Protein AF-A0A3A2ZJF4-F1 (afdb_monomer)

Organism: NCBI:txid2070753

Secondary structure (DSSP, 8-state):
-HHHHHHHHHTT-HHHHHHHHHHHHHHHHHTTTTSPPPTTS-HHHHHHHHHHHHHHHHHHHHHHHHHT------PPP------SSPBPHHHHHHHHHHHHHHHHHHHHHSTT----HHHHHHHHHHHHHHHHHB-HHHH-GGG--SHHHHHHHHHHHHHHHHHHHHHHHHHHHTS---HHHHHHHHHHHHHHHHHHHHHHHH-GGGGG-HHHHHHHHHHHHHHHHHHHHHHHS--

InterPro domains:
  IPR004507 Flavin prenyltransferase UbiX-like [PTHR43374] (1-228)
  IPR007219 Xylanolytic transcriptional activator, regulatory domain [PF04082] (8-77)
  IPR007219 Xylanolytic transcriptional activator, regulatory domain [SM00906] (17-88)

Nearest PDB structures (foldseek):
  4nqi-assembly1_A  TM=1.498E-01  e=2.318E+00  Dictyostelium discoideum
  4nqi-assembly2_D  TM=1.440E-01  e=3.450E+00  Dictyostelium discoideum

Mean predicted aligned error: 6.19 Å

Structure (mmCIF, N/CA/C/O backbone):
data_AF-A0A3A2ZJF4-F1
#
_entry.id   AF-A0A3A2ZJF4-F1
#
loop_
_atom_site.group_PDB
_atom_site.id
_atom_site.type_symbol
_atom_site.label_atom_id
_atom_site.label_alt_id
_atom_site.label_comp_id
_atom_site.label_asym_id
_atom_site.label_entity_id
_atom_site.label_seq_id
_atom_site.pdbx_PDB_ins_code
_atom_site.Cartn_x
_atom_site.Cartn_y
_atom_site.Cartn_z
_atom_site.occupancy
_atom_site.B_iso_or_equiv
_atom_site.auth_seq_id
_atom_site.auth_comp_id
_atom_site.auth_asym_id
_atom_site.auth_atom_id
_atom_site.pdbx_PDB_model_num
ATOM 1 N N . MET A 1 1 ? -15.530 13.503 6.226 1.00 79.31 1 MET A N 1
ATOM 2 C CA . MET A 1 1 ? -14.611 13.884 5.135 1.00 79.31 1 MET A CA 1
ATOM 3 C C . MET A 1 1 ? -13.877 12.680 4.566 1.00 79.31 1 MET A C 1
ATOM 5 O O . MET A 1 1 ? -14.037 12.470 3.380 1.00 79.31 1 MET A O 1
ATOM 9 N N . LEU A 1 2 ? -13.228 11.831 5.378 1.00 81.38 2 LEU A N 1
ATOM 10 C CA . LEU A 1 2 ? -12.564 10.592 4.917 1.00 81.38 2 LEU A CA 1
ATOM 11 C C . LEU A 1 2 ? -13.401 9.749 3.926 1.00 81.38 2 LEU A C 1
ATOM 13 O O . LEU A 1 2 ? -12.984 9.520 2.802 1.00 81.38 2 LEU A O 1
ATOM 17 N N . VAL A 1 3 ? -14.635 9.377 4.294 1.00 83.06 3 VAL A N 1
ATOM 18 C CA . VAL A 1 3 ? -15.533 8.603 3.405 1.00 83.06 3 VAL A CA 1
ATOM 19 C C . VAL A 1 3 ? -15.869 9.355 2.110 1.00 83.06 3 VAL A C 1
ATOM 21 O O . VAL A 1 3 ? -15.999 8.745 1.059 1.00 83.06 3 VAL A O 1
ATOM 24 N N . ILE A 1 4 ? -15.994 10.684 2.166 1.00 80.00 4 ILE A N 1
ATOM 25 C CA . ILE A 1 4 ? -16.277 11.504 0.979 1.00 80.00 4 ILE A CA 1
ATOM 26 C C . ILE A 1 4 ? -15.051 11.522 0.063 1.00 80.00 4 ILE A C 1
ATOM 28 O O . ILE A 1 4 ? -15.202 11.345 -1.139 1.00 80.00 4 ILE A O 1
ATOM 32 N N . ALA A 1 5 ? -13.849 11.691 0.620 1.00 77.69 5 ALA A N 1
ATOM 33 C CA . ALA A 1 5 ? -12.603 11.646 -0.136 1.00 77.69 5 ALA A CA 1
ATOM 34 C C . ALA A 1 5 ? -12.415 10.281 -0.822 1.00 77.69 5 ALA A C 1
ATOM 36 O O . ALA A 1 5 ? -12.063 10.246 -1.998 1.00 77.69 5 ALA A O 1
ATOM 37 N N . ASP A 1 6 ? -12.734 9.178 -0.133 1.00 79.38 6 ASP A N 1
ATOM 38 C CA . ASP A 1 6 ? -12.707 7.827 -0.712 1.00 79.38 6 ASP A CA 1
ATOM 39 C C . ASP A 1 6 ? -13.714 7.674 -1.868 1.00 79.38 6 ASP A C 1
ATOM 41 O O . ASP A 1 6 ? -13.354 7.243 -2.962 1.00 79.38 6 ASP A O 1
ATOM 45 N N . VAL A 1 7 ? -14.961 8.130 -1.690 1.00 80.62 7 VAL A N 1
ATOM 46 C CA . VAL A 1 7 ? -15.979 8.120 -2.760 1.00 80.62 7 VAL A CA 1
ATOM 47 C C . VAL A 1 7 ? -15.549 8.961 -3.970 1.00 80.62 7 VAL A C 1
ATOM 49 O O . VAL A 1 7 ? -15.746 8.540 -5.112 1.00 80.62 7 VAL A O 1
ATOM 52 N N . MET A 1 8 ? -14.940 10.128 -3.747 1.00 77.00 8 MET A N 1
ATOM 53 C CA . MET A 1 8 ? -14.423 10.979 -4.826 1.00 77.00 8 MET A CA 1
ATOM 54 C C . MET A 1 8 ? -13.254 10.312 -5.555 1.00 77.00 8 MET A C 1
ATOM 56 O O . MET A 1 8 ? -13.218 10.326 -6.786 1.00 77.00 8 MET A O 1
ATOM 60 N N . ALA A 1 9 ? -12.348 9.655 -4.823 1.00 72.88 9 ALA A N 1
ATOM 61 C CA . ALA A 1 9 ? -11.264 8.877 -5.416 1.00 72.88 9 ALA A CA 1
ATOM 62 C C . ALA A 1 9 ? -11.817 7.746 -6.301 1.00 72.88 9 ALA A C 1
ATOM 64 O O . ALA A 1 9 ? -11.351 7.543 -7.422 1.00 72.88 9 ALA A O 1
ATOM 65 N N . ASN A 1 10 ? -12.877 7.073 -5.846 1.00 77.56 10 ASN A N 1
ATOM 66 C CA . ASN A 1 10 ? -13.578 6.015 -6.584 1.00 77.56 10 ASN A CA 1
ATOM 67 C C . ASN A 1 10 ? -14.346 6.541 -7.814 1.00 77.56 10 ASN A C 1
ATOM 69 O O . ASN A 1 10 ? -14.588 5.798 -8.765 1.00 77.56 10 ASN A O 1
ATOM 73 N N . SER A 1 11 ? -14.672 7.835 -7.838 1.00 75.19 11 SER A N 1
ATOM 74 C CA . SER A 1 11 ? -15.309 8.515 -8.976 1.00 75.19 11 SER A CA 1
ATOM 75 C C . SER A 1 11 ? -14.307 8.970 -10.050 1.00 75.19 11 SER A C 1
ATOM 77 O O . SER A 1 11 ? -14.703 9.613 -11.016 1.00 75.19 11 SER A O 1
ATOM 79 N N . HIS A 1 12 ? -13.024 8.608 -9.909 1.00 66.25 12 HIS A N 1
ATOM 80 C CA . HIS A 1 12 ? -11.919 8.937 -10.821 1.00 66.25 12 HIS A CA 1
ATOM 81 C C . HIS A 1 12 ? -11.606 10.440 -10.959 1.00 66.25 12 HIS A C 1
ATOM 83 O O . HIS A 1 12 ? -10.851 10.827 -11.851 1.00 66.25 12 HIS A O 1
ATOM 89 N N . ASP A 1 13 ? -12.088 11.287 -10.042 1.00 77.69 13 ASP A N 1
ATOM 90 C CA . ASP A 1 13 ? -11.634 12.677 -9.926 1.00 77.69 13 ASP A CA 1
ATOM 91 C C . ASP A 1 13 ? -10.502 12.778 -8.894 1.00 77.69 13 ASP A C 1
ATOM 93 O O . ASP A 1 13 ? -10.677 13.166 -7.734 1.00 77.69 13 ASP A O 1
ATOM 97 N N . ALA A 1 14 ? -9.303 12.389 -9.331 1.00 74.38 14 ALA A N 1
ATOM 98 C CA . ALA A 1 14 ? -8.108 12.394 -8.491 1.00 74.38 14 ALA A CA 1
ATOM 99 C C . ALA A 1 14 ? -7.699 13.807 -8.022 1.00 74.38 14 ALA A C 1
ATOM 101 O O . ALA A 1 14 ? -6.947 13.942 -7.055 1.00 74.38 14 ALA A O 1
ATOM 102 N N . GLY A 1 15 ? -8.155 14.865 -8.703 1.00 80.81 15 GLY A N 1
ATOM 103 C CA . GLY A 1 15 ? -7.896 16.251 -8.310 1.00 80.81 15 GLY A CA 1
ATOM 104 C C . GLY A 1 15 ? -8.765 16.667 -7.127 1.00 80.81 15 GLY A C 1
ATOM 105 O O . GLY A 1 15 ? -8.252 17.132 -6.109 1.00 80.81 15 GLY A O 1
ATOM 106 N N . VAL A 1 16 ? -10.073 16.433 -7.224 1.00 84.38 16 VAL A N 1
ATOM 107 C CA . VAL A 1 16 ? -11.017 16.730 -6.140 1.00 84.38 16 VAL A CA 1
ATOM 108 C C . VAL A 1 16 ? -10.735 15.860 -4.919 1.00 84.38 16 VAL A C 1
ATOM 110 O O . VAL A 1 16 ? -10.653 16.389 -3.808 1.00 84.38 16 VAL A O 1
ATOM 113 N N . ALA A 1 17 ? -10.509 14.556 -5.110 1.00 82.12 17 ALA A N 1
ATOM 114 C CA . ALA A 1 17 ? -10.171 13.640 -4.020 1.00 82.12 17 ALA A CA 1
ATOM 115 C C . ALA A 1 17 ? -8.948 14.124 -3.225 1.00 82.12 17 ALA A C 1
ATOM 117 O O . ALA A 1 17 ? -8.982 14.151 -1.998 1.00 82.12 17 ALA A O 1
ATOM 118 N N . TRP A 1 18 ? -7.914 14.606 -3.920 1.00 83.00 18 TRP A N 1
ATOM 119 C CA . TRP A 1 18 ? -6.723 15.187 -3.302 1.00 83.00 18 TRP A CA 1
ATOM 120 C C . TRP A 1 18 ? -7.033 16.426 -2.458 1.00 83.00 18 TRP A C 1
ATOM 122 O O . TRP A 1 18 ? -6.573 16.542 -1.324 1.00 83.00 18 TRP A O 1
ATOM 132 N N . CYS A 1 19 ? -7.803 17.378 -2.992 1.00 86.56 19 CYS A N 1
ATOM 133 C CA . CYS A 1 19 ? -8.153 18.592 -2.252 1.00 86.56 19 CYS A CA 1
ATOM 134 C C . CYS A 1 19 ? -8.929 18.263 -0.967 1.00 86.56 19 CYS A C 1
ATOM 136 O O . CYS A 1 19 ? -8.655 18.841 0.090 1.00 86.56 19 CYS A O 1
ATOM 138 N N . PHE A 1 20 ? -9.864 17.312 -1.045 1.00 88.06 20 PHE A N 1
ATOM 139 C CA . PHE A 1 20 ? -10.601 16.822 0.118 1.00 88.06 20 PHE A CA 1
ATOM 140 C C . PHE A 1 20 ? -9.712 16.060 1.103 1.00 88.06 20 PHE A C 1
ATOM 142 O O . PHE A 1 20 ? -9.892 16.215 2.314 1.00 88.06 20 PHE A O 1
ATOM 149 N N . GLU A 1 21 ? -8.743 15.285 0.621 1.00 88.50 21 GLU A N 1
ATOM 150 C CA . GLU A 1 21 ? -7.782 14.582 1.471 1.00 88.50 21 GLU A CA 1
ATOM 151 C C . GLU A 1 21 ? -6.900 15.573 2.238 1.00 88.50 21 GLU A C 1
ATOM 153 O O . GLU A 1 21 ? -6.827 15.518 3.464 1.00 88.50 21 GLU A O 1
ATOM 158 N N . GLY A 1 22 ? -6.351 16.584 1.559 1.00 89.88 22 GLY A N 1
ATOM 159 C CA . GLY A 1 22 ? -5.573 17.647 2.200 1.00 89.88 22 GLY A CA 1
ATOM 160 C C . GLY A 1 22 ? -6.365 18.417 3.266 1.00 89.88 22 GLY A C 1
ATOM 161 O O . GLY A 1 22 ? -5.833 18.743 4.331 1.00 89.88 22 GLY A O 1
ATOM 162 N N . LEU A 1 23 ? -7.657 18.676 3.030 1.00 91.50 23 LEU A N 1
ATOM 163 C CA . LEU A 1 23 ? -8.543 19.254 4.045 1.00 91.50 23 LEU A CA 1
ATOM 164 C C . LEU A 1 23 ? -8.774 18.287 5.217 1.00 91.50 23 LEU A C 1
ATOM 166 O O . LEU A 1 23 ? -8.742 18.709 6.374 1.00 91.50 23 LEU A O 1
ATOM 170 N N . THR A 1 24 ? -8.985 17.001 4.931 1.00 93.19 24 THR A N 1
ATOM 171 C CA . THR A 1 24 ? -9.184 15.950 5.942 1.00 93.19 24 THR A CA 1
ATOM 172 C C . THR A 1 24 ? -7.969 15.831 6.857 1.00 93.19 24 THR A C 1
ATOM 174 O O . THR A 1 24 ? -8.129 15.823 8.079 1.00 93.19 24 THR A O 1
ATOM 177 N N . ILE A 1 25 ? -6.764 15.835 6.284 1.00 92.88 25 ILE A N 1
ATOM 178 C CA . ILE A 1 25 ? -5.492 15.838 7.010 1.00 92.88 25 ILE A CA 1
ATOM 179 C C . ILE A 1 25 ? -5.403 17.050 7.939 1.00 92.88 25 ILE A C 1
ATOM 181 O O . ILE A 1 25 ? -5.159 16.884 9.136 1.00 92.88 25 ILE A O 1
ATOM 185 N N . ARG A 1 26 ? -5.655 18.265 7.429 1.00 93.19 26 ARG A N 1
ATOM 186 C CA . ARG A 1 26 ? -5.578 19.480 8.257 1.00 93.19 26 ARG A CA 1
ATOM 187 C C . ARG A 1 26 ? -6.591 19.473 9.398 1.00 93.19 26 ARG A C 1
ATOM 189 O O . ARG A 1 26 ? -6.233 19.818 10.518 1.00 93.19 26 ARG A O 1
ATOM 196 N N . LEU A 1 27 ? -7.821 19.018 9.158 1.00 94.12 27 LEU A N 1
ATOM 197 C CA . LEU A 1 27 ? -8.828 18.871 10.215 1.00 94.12 27 LEU A CA 1
ATOM 198 C C . LEU A 1 27 ? -8.396 17.852 11.277 1.00 94.12 27 LEU A C 1
ATOM 200 O O . LEU A 1 27 ? -8.521 18.115 12.472 1.00 94.12 27 LEU A O 1
ATOM 204 N N . ALA A 1 28 ? -7.850 16.710 10.861 1.00 93.56 28 ALA A N 1
ATOM 205 C CA . ALA A 1 28 ? -7.326 15.703 11.778 1.00 93.56 28 ALA A CA 1
ATOM 206 C C . ALA A 1 28 ? -6.160 16.237 12.623 1.00 93.56 28 ALA A C 1
ATOM 208 O O . ALA A 1 28 ? -6.084 15.960 13.823 1.00 93.56 28 ALA A O 1
ATOM 209 N N . GLN A 1 29 ? -5.282 17.041 12.020 1.00 92.75 29 GLN A N 1
ATOM 210 C CA . GLN A 1 29 ? -4.196 17.713 12.725 1.00 92.75 29 GLN A CA 1
ATOM 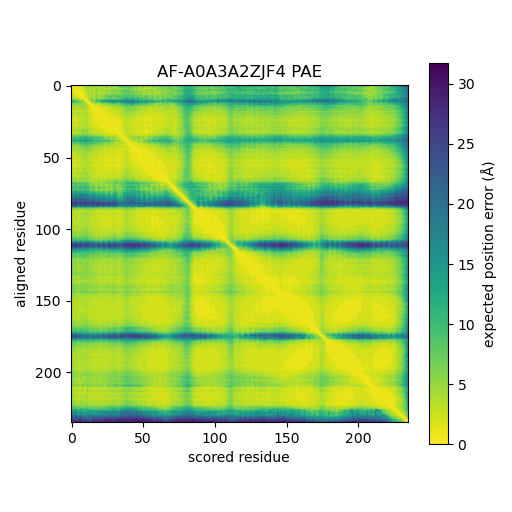211 C C . GLN A 1 29 ? -4.720 18.740 13.732 1.00 92.75 29 GLN A C 1
ATOM 213 O O . GLN A 1 29 ? -4.312 18.691 14.890 1.00 92.75 29 GLN A O 1
ATOM 218 N N . SER A 1 30 ? -5.677 19.591 13.349 1.00 93.81 30 SER A N 1
ATOM 219 C CA . SER A 1 30 ? -6.316 20.553 14.261 1.00 93.81 30 SER A CA 1
ATOM 220 C C . SER A 1 30 ? -7.034 19.881 15.433 1.00 93.81 30 SER A C 1
ATOM 222 O O . SER A 1 30 ? -7.053 20.419 16.534 1.00 93.81 30 SER A O 1
ATOM 224 N N . LEU A 1 31 ? -7.592 18.687 15.221 1.00 93.00 31 LEU A N 1
ATOM 225 C CA . LEU A 1 31 ? -8.199 17.874 16.277 1.00 93.00 31 LEU A CA 1
ATOM 226 C C . LEU A 1 31 ? -7.171 17.113 17.129 1.00 93.00 31 LEU A C 1
ATOM 228 O O . LEU A 1 31 ? -7.568 16.440 18.081 1.00 93.00 31 LEU A O 1
ATOM 232 N N . GLY A 1 32 ? -5.879 17.165 16.791 1.00 91.56 32 GLY A N 1
ATOM 233 C CA . GLY A 1 32 ? -4.805 16.463 17.497 1.00 91.56 32 GLY A CA 1
ATOM 234 C C . GLY A 1 32 ? -4.833 14.942 17.324 1.00 91.56 32 GLY A C 1
ATOM 235 O O . GLY A 1 32 ? -4.412 14.229 18.231 1.00 91.56 32 GLY A O 1
ATOM 236 N N . LEU A 1 33 ? -5.373 14.416 16.216 1.00 92.12 33 LEU A N 1
ATOM 237 C CA . LEU A 1 33 ? -5.461 12.961 15.984 1.00 92.12 33 LEU A CA 1
ATOM 238 C C . LEU A 1 33 ? -4.091 12.295 15.776 1.00 92.12 33 LEU A C 1
ATOM 240 O O . LEU A 1 33 ? -3.942 11.109 16.041 1.00 92.12 33 LEU A O 1
ATOM 244 N N . HIS A 1 34 ? -3.108 13.074 15.330 1.00 89.94 34 HIS A N 1
ATOM 245 C CA . HIS A 1 34 ? -1.722 12.662 15.104 1.00 89.94 34 HIS A CA 1
ATOM 246 C C . HIS A 1 34 ? -0.874 12.609 16.384 1.00 89.94 34 HIS A C 1
ATOM 248 O O . HIS A 1 34 ? 0.261 12.146 16.340 1.00 89.94 34 HIS A O 1
ATOM 254 N N . LEU A 1 35 ? -1.395 13.125 17.501 1.00 88.50 35 LEU A N 1
ATOM 255 C CA . LEU A 1 35 ? -0.667 13.235 18.760 1.00 88.50 35 LEU A CA 1
ATOM 256 C C . LEU A 1 35 ? -0.981 12.056 19.676 1.00 88.50 35 LEU A C 1
ATOM 258 O O . LEU A 1 35 ? -2.128 11.592 19.745 1.00 88.50 35 LEU A O 1
ATOM 262 N N . ASP A 1 36 ? 0.014 11.652 20.461 1.00 85.00 36 ASP A N 1
ATOM 263 C CA . ASP A 1 36 ? -0.229 10.790 21.609 1.00 85.00 36 ASP A CA 1
ATOM 264 C C . ASP A 1 36 ? -1.144 11.490 22.613 1.00 85.00 36 ASP A C 1
ATOM 266 O O . ASP A 1 36 ? -1.063 12.696 22.858 1.00 85.00 36 ASP A O 1
ATOM 270 N N . GLN A 1 37 ? -2.085 10.720 23.148 1.00 84.38 37 GLN A N 1
ATOM 271 C CA . GLN A 1 37 ? -3.107 11.239 24.042 1.00 84.38 37 GLN A CA 1
ATOM 272 C C . GLN A 1 37 ? -2.639 11.132 25.498 1.00 84.38 37 GLN A C 1
ATOM 274 O O . GLN A 1 37 ? -1.929 10.184 25.842 1.00 84.38 37 GLN A O 1
ATOM 279 N N . PRO A 1 38 ? -3.063 12.055 26.380 1.00 86.38 38 PRO A N 1
ATOM 280 C CA . PRO A 1 38 ? -2.815 11.927 27.809 1.00 86.38 38 PRO A CA 1
ATOM 281 C C . PRO A 1 38 ? -3.377 10.611 28.354 1.00 86.38 38 PRO A C 1
ATOM 283 O O . PRO A 1 38 ? -4.464 10.194 27.947 1.00 86.38 38 PRO A O 1
ATOM 286 N N . LEU A 1 39 ? -2.694 10.027 29.345 1.00 83.12 39 LEU A N 1
ATOM 287 C CA . LEU A 1 39 ? -3.115 8.793 30.029 1.00 83.12 39 LEU A CA 1
ATOM 288 C C . LEU A 1 39 ? -4.517 8.886 30.660 1.00 83.12 39 LEU A C 1
ATOM 290 O O . LEU A 1 39 ? -5.145 7.867 30.915 1.00 83.12 39 LEU A O 1
ATOM 294 N N . SER A 1 40 ? -5.024 10.100 30.897 1.00 90.62 40 SER A N 1
ATOM 295 C CA . SER A 1 40 ? -6.380 10.352 31.397 1.00 90.62 40 SER A CA 1
ATOM 296 C C . SER A 1 40 ? -7.485 10.150 30.352 1.00 90.62 40 SER A C 1
ATOM 298 O O . SER A 1 40 ? -8.666 10.147 30.699 1.00 90.62 40 SER A O 1
ATOM 300 N N . THR A 1 41 ? -7.136 10.001 29.072 1.00 89.06 41 THR A N 1
ATOM 301 C CA . THR A 1 41 ? -8.108 9.820 27.987 1.00 89.06 41 THR A CA 1
ATOM 302 C C . THR A 1 41 ? -8.668 8.396 28.019 1.00 89.06 41 THR A C 1
ATOM 304 O O . THR A 1 41 ? -7.879 7.455 28.059 1.00 89.06 41 THR A O 1
ATOM 307 N N . PRO A 1 42 ? -9.992 8.183 27.914 1.00 93.88 42 PRO A N 1
ATOM 308 C CA . PRO A 1 42 ? -10.557 6.835 27.867 1.00 93.88 42 PRO A CA 1
ATOM 309 C C . PRO A 1 42 ? -9.963 5.976 26.737 1.00 93.88 42 PRO A C 1
ATOM 311 O O . PRO A 1 42 ? -9.894 6.425 25.590 1.00 93.88 42 PRO A O 1
ATOM 314 N N . ASP A 1 43 ? -9.603 4.722 27.026 1.00 90.31 43 ASP A N 1
ATOM 315 C CA . ASP A 1 43 ? -8.948 3.810 26.068 1.00 90.31 43 ASP A CA 1
ATOM 316 C C . ASP A 1 43 ? -9.735 3.604 24.768 1.00 90.31 43 ASP A C 1
ATOM 318 O O . ASP A 1 43 ? -9.164 3.431 23.689 1.00 90.31 43 ASP A O 1
ATOM 322 N N . SER A 1 44 ? -11.067 3.599 24.847 1.00 92.19 44 SER A N 1
ATOM 323 C CA . SER A 1 44 ? -11.941 3.503 23.673 1.00 92.19 44 SER A CA 1
ATOM 324 C C . SER A 1 44 ? -11.775 4.707 22.745 1.00 92.19 44 SER A C 1
ATOM 326 O O . SER A 1 44 ? -11.673 4.541 21.529 1.00 92.19 44 SER A O 1
ATOM 328 N N . LEU A 1 45 ? -11.681 5.910 23.314 1.00 91.88 45 LEU A N 1
ATOM 329 C CA . LEU A 1 45 ? -11.478 7.145 22.568 1.00 91.88 45 LEU A CA 1
ATOM 330 C C . LEU A 1 45 ? -10.062 7.217 21.989 1.00 91.88 45 LEU A C 1
ATOM 332 O O . LEU A 1 45 ? -9.901 7.607 20.834 1.00 91.88 45 LEU A O 1
ATOM 336 N N . GLN A 1 46 ? -9.044 6.793 22.744 1.00 89.62 46 GLN A N 1
ATOM 337 C CA . GLN A 1 46 ? -7.670 6.721 22.238 1.00 89.62 46 GLN A CA 1
ATOM 338 C C . GLN A 1 46 ? -7.564 5.792 21.021 1.00 89.62 46 GLN A C 1
ATOM 340 O O . GLN A 1 46 ? -6.990 6.175 19.999 1.00 89.62 46 GLN A O 1
ATOM 345 N N . ARG A 1 47 ? -8.164 4.595 21.101 1.00 89.81 47 ARG A N 1
ATOM 346 C CA . ARG A 1 47 ? -8.196 3.634 19.988 1.00 89.81 47 ARG A CA 1
ATOM 347 C C . ARG A 1 47 ? -8.903 4.200 18.765 1.00 89.81 47 ARG A C 1
ATOM 349 O O . ARG A 1 47 ? -8.336 4.148 17.679 1.00 89.81 47 ARG A O 1
ATOM 356 N N . LEU A 1 48 ? -10.082 4.796 18.947 1.00 92.12 48 LEU A N 1
ATOM 357 C CA . LEU A 1 48 ? -10.837 5.401 17.849 1.00 92.12 48 LEU A CA 1
ATOM 358 C C . LEU A 1 48 ? -10.040 6.513 17.152 1.00 92.12 48 LEU A C 1
ATOM 360 O O . LEU A 1 48 ? -9.982 6.560 15.926 1.00 92.12 48 LEU A O 1
ATOM 364 N N . ARG A 1 49 ? -9.391 7.397 17.919 1.00 93.12 49 ARG A N 1
ATOM 365 C CA . ARG A 1 49 ? -8.576 8.492 17.367 1.00 93.12 49 ARG A CA 1
ATOM 366 C C . ARG A 1 49 ? -7.392 7.963 16.560 1.00 93.12 49 ARG A C 1
ATOM 368 O O . ARG A 1 49 ? -7.185 8.421 15.437 1.00 93.12 49 ARG A O 1
ATOM 375 N N . LYS A 1 50 ? -6.672 6.969 17.095 1.00 91.00 50 LYS A N 1
ATOM 376 C CA . LYS A 1 50 ? -5.565 6.297 16.393 1.00 91.00 50 LYS A CA 1
ATOM 377 C C . LYS A 1 50 ? -6.048 5.598 15.123 1.00 91.00 50 LYS A C 1
ATOM 379 O O . LYS A 1 50 ? -5.398 5.709 14.091 1.00 91.00 50 LYS A O 1
ATOM 384 N N . GLU A 1 51 ? -7.190 4.920 15.171 1.00 91.56 51 GLU A N 1
ATOM 385 C CA . GLU A 1 51 ? -7.766 4.252 14.003 1.00 91.56 51 GLU A CA 1
ATOM 386 C C . GLU A 1 51 ? -8.120 5.251 12.894 1.00 91.56 51 GLU A C 1
ATOM 388 O O . GLU A 1 51 ? -7.754 5.043 11.739 1.00 91.56 51 GLU A O 1
ATOM 393 N N . ILE A 1 52 ? -8.779 6.362 13.238 1.00 93.75 52 ILE A N 1
ATOM 394 C CA . ILE A 1 52 ? -9.115 7.415 12.269 1.00 93.75 52 ILE A CA 1
ATOM 395 C C . ILE A 1 52 ? -7.843 8.006 11.658 1.00 93.75 52 ILE A C 1
ATOM 397 O O . ILE A 1 52 ? -7.774 8.155 10.439 1.00 93.75 52 ILE A O 1
ATOM 401 N N . TRP A 1 53 ? -6.836 8.312 12.481 1.00 94.12 53 TRP A N 1
ATOM 402 C CA . TRP A 1 53 ? -5.558 8.830 11.998 1.00 94.12 53 TRP A CA 1
ATOM 403 C C . TRP A 1 53 ? -4.892 7.872 11.007 1.00 94.12 53 TRP A C 1
ATOM 405 O O . TRP A 1 53 ? -4.521 8.280 9.911 1.00 94.12 53 TRP A O 1
ATOM 415 N N . TRP A 1 54 ? -4.811 6.584 11.342 1.00 93.75 54 TRP A N 1
ATOM 416 C CA . TRP A 1 54 ? -4.180 5.593 10.471 1.00 93.75 54 TRP A CA 1
ATOM 417 C C . TRP A 1 54 ? -4.945 5.335 9.175 1.00 93.75 54 TRP A C 1
ATOM 419 O O . TRP A 1 54 ? -4.319 5.067 8.152 1.00 93.75 54 TRP A O 1
ATOM 429 N N . ARG A 1 55 ? -6.275 5.479 9.171 1.00 92.62 55 ARG A N 1
ATOM 430 C CA . ARG A 1 55 ? -7.053 5.441 7.924 1.00 92.62 55 ARG A CA 1
ATOM 431 C C . ARG A 1 55 ? -6.717 6.621 7.002 1.00 92.62 55 ARG A C 1
ATOM 433 O O . ARG A 1 55 ? -6.595 6.409 5.801 1.00 92.62 55 ARG A O 1
ATOM 440 N N . ILE A 1 56 ? -6.516 7.821 7.556 1.00 93.31 56 ILE A N 1
ATOM 441 C CA . ILE A 1 56 ? -6.062 9.004 6.795 1.00 93.31 56 ILE A CA 1
ATOM 442 C C . ILE A 1 56 ? -4.651 8.769 6.246 1.00 93.31 56 ILE A C 1
ATOM 444 O O . ILE A 1 56 ? -4.405 8.948 5.060 1.00 93.31 56 ILE A O 1
ATOM 448 N N . VAL A 1 57 ? -3.725 8.295 7.086 1.00 93.75 57 VAL A N 1
ATOM 449 C CA . VAL A 1 57 ? -2.348 7.979 6.664 1.00 93.75 57 VAL A CA 1
ATOM 450 C C . VAL A 1 57 ? -2.331 6.948 5.533 1.00 93.75 57 VAL A C 1
ATOM 452 O O . VAL A 1 57 ? -1.566 7.087 4.579 1.00 93.75 57 VAL A O 1
ATOM 455 N N . TRP A 1 58 ? -3.182 5.924 5.603 1.00 92.44 58 TRP A N 1
ATOM 456 C CA . TRP A 1 58 ? -3.283 4.933 4.538 1.00 92.44 58 TRP A CA 1
ATOM 457 C C . TRP A 1 58 ? -3.784 5.554 3.229 1.00 92.44 58 TRP A C 1
ATOM 459 O O . TRP A 1 58 ? -3.142 5.377 2.187 1.00 92.44 58 TRP A O 1
ATOM 469 N N . GLN A 1 59 ? -4.868 6.324 3.269 1.00 89.94 59 GLN A N 1
ATOM 470 C CA . GLN A 1 59 ? -5.401 6.977 2.077 1.00 89.94 59 GLN A CA 1
ATOM 471 C C . GLN A 1 59 ? -4.368 7.914 1.431 1.00 89.94 59 GLN A C 1
ATOM 473 O O . GLN A 1 59 ? -4.067 7.766 0.243 1.00 89.94 59 GLN A O 1
ATOM 478 N N . GLU A 1 60 ? -3.744 8.783 2.225 1.00 91.31 60 GLU A N 1
ATOM 479 C CA . GLU A 1 60 ? -2.693 9.691 1.766 1.00 91.31 60 GLU A CA 1
ATOM 480 C C . GLU A 1 60 ? -1.484 8.939 1.193 1.00 91.31 60 GLU A C 1
ATOM 482 O O . GLU A 1 60 ? -1.051 9.233 0.082 1.00 91.31 60 GLU A O 1
ATOM 487 N N . SER A 1 61 ? -0.957 7.924 1.891 1.00 92.44 61 SER A N 1
ATOM 488 C CA . SER A 1 61 ? 0.196 7.147 1.400 1.00 92.44 61 SER A CA 1
ATOM 489 C C . SER A 1 61 ? -0.089 6.455 0.066 1.00 92.44 61 SER A C 1
ATOM 491 O O . SER A 1 61 ? 0.785 6.371 -0.797 1.00 92.44 61 SER A O 1
ATOM 493 N N . SER A 1 62 ? -1.325 5.989 -0.134 1.00 89.62 62 SER A N 1
ATOM 494 C CA . SER A 1 62 ? -1.731 5.332 -1.374 1.00 89.62 62 SER A CA 1
ATOM 495 C C . SER A 1 62 ? -1.837 6.319 -2.527 1.00 89.62 62 SER A C 1
ATOM 497 O O . SER A 1 62 ? -1.335 6.018 -3.607 1.00 89.62 62 SER A O 1
ATOM 499 N N . LEU A 1 63 ? -2.443 7.489 -2.306 1.00 86.50 63 LEU A N 1
ATOM 500 C CA . LEU A 1 63 ? -2.563 8.536 -3.324 1.00 86.50 63 LEU A CA 1
ATOM 501 C C . LEU A 1 63 ? -1.202 9.151 -3.671 1.00 86.50 63 LEU A C 1
ATOM 503 O O . LEU A 1 63 ? -0.884 9.312 -4.849 1.00 86.50 63 LEU A O 1
ATOM 507 N N . ALA A 1 64 ? -0.386 9.451 -2.661 1.00 89.12 64 ALA A N 1
ATOM 508 C CA . ALA A 1 64 ? 0.952 10.002 -2.838 1.00 89.12 64 ALA A CA 1
ATOM 509 C C . ALA A 1 64 ? 1.823 9.075 -3.698 1.00 89.12 64 ALA A C 1
ATOM 511 O O . ALA A 1 64 ? 2.435 9.526 -4.666 1.00 89.12 64 ALA A O 1
ATOM 512 N N . LEU A 1 65 ? 1.815 7.770 -3.401 1.00 88.94 65 LEU A N 1
ATOM 513 C CA . LEU A 1 65 ? 2.588 6.777 -4.148 1.00 88.94 65 LEU A CA 1
ATOM 514 C C . LEU A 1 65 ? 2.030 6.535 -5.557 1.00 88.94 65 LEU A C 1
ATOM 516 O O . LEU A 1 65 ? 2.796 6.383 -6.503 1.00 88.94 65 LEU A O 1
ATOM 520 N N . ALA A 1 66 ? 0.704 6.511 -5.713 1.00 84.31 66 ALA A N 1
ATOM 521 C CA . ALA A 1 66 ? 0.038 6.288 -6.996 1.00 84.31 66 ALA A CA 1
ATOM 522 C C . ALA A 1 66 ? 0.326 7.378 -8.035 1.00 84.31 66 ALA A C 1
ATOM 524 O O . ALA A 1 66 ? 0.429 7.085 -9.226 1.00 84.31 66 ALA A O 1
ATOM 525 N N . PHE A 1 67 ? 0.417 8.631 -7.588 1.00 83.12 67 PHE A N 1
ATOM 526 C CA . PHE A 1 67 ? 0.530 9.794 -8.466 1.00 83.12 67 PHE A CA 1
ATOM 527 C C . PHE A 1 67 ? 1.894 10.490 -8.389 1.00 83.12 67 PHE A C 1
ATOM 529 O O . PHE A 1 67 ? 2.054 11.551 -8.990 1.00 83.12 67 PHE A O 1
ATOM 536 N N . ASP A 1 68 ? 2.850 9.904 -7.662 1.00 80.88 68 ASP A N 1
ATOM 537 C CA . ASP A 1 68 ? 4.195 10.439 -7.419 1.00 80.88 68 ASP A CA 1
ATOM 538 C C . ASP A 1 68 ? 4.175 11.878 -6.879 1.00 80.88 68 ASP A C 1
ATOM 540 O O . ASP A 1 68 ? 4.897 12.765 -7.334 1.00 80.88 68 ASP A O 1
ATOM 544 N N . ARG A 1 69 ? 3.267 12.138 -5.932 1.00 79.12 69 ARG A N 1
ATOM 545 C CA . ARG A 1 69 ? 3.006 13.490 -5.432 1.00 79.12 69 ARG A CA 1
ATOM 546 C C . ARG A 1 69 ? 3.535 13.670 -4.012 1.00 79.12 69 ARG A C 1
ATOM 548 O O . ARG A 1 69 ? 3.236 12.831 -3.167 1.00 79.12 69 ARG A O 1
ATOM 555 N N . PRO A 1 70 ? 4.218 14.784 -3.699 1.00 79.25 70 PRO A N 1
ATOM 556 C CA . PRO A 1 70 ? 4.761 15.019 -2.366 1.00 79.25 70 PRO A CA 1
ATOM 557 C C . PRO A 1 70 ? 3.653 15.014 -1.308 1.00 79.25 70 PRO A C 1
ATOM 559 O O . PRO A 1 70 ? 2.646 15.708 -1.450 1.00 79.25 70 PRO A O 1
ATOM 562 N N . SER A 1 71 ? 3.869 14.267 -0.226 1.00 80.94 71 SER A N 1
ATOM 563 C CA . SER A 1 71 ? 2.980 14.288 0.934 1.00 80.94 71 SER A CA 1
ATOM 564 C C . SER A 1 71 ? 3.415 15.358 1.932 1.00 80.94 71 SER A C 1
ATOM 566 O O . SER A 1 71 ? 4.605 15.535 2.203 1.00 80.94 71 SER A O 1
ATOM 568 N N . THR A 1 72 ? 2.440 16.044 2.527 1.00 76.12 72 THR A N 1
ATOM 569 C CA . THR A 1 72 ? 2.679 16.964 3.654 1.00 76.12 72 THR A CA 1
ATOM 570 C C . THR A 1 72 ? 2.622 16.257 5.011 1.00 76.12 72 THR A C 1
ATOM 572 O O . THR A 1 72 ? 2.908 16.873 6.039 1.00 76.12 72 THR A O 1
ATOM 575 N N . LEU A 1 73 ? 2.288 14.960 5.036 1.00 83.88 73 LEU A N 1
ATOM 576 C CA . LEU A 1 73 ? 2.283 14.172 6.261 1.00 83.88 73 LEU A CA 1
ATOM 577 C C . LEU A 1 73 ? 3.706 13.808 6.698 1.00 83.88 73 LEU A C 1
ATOM 579 O O . LEU A 1 73 ? 4.447 13.081 6.029 1.00 83.88 73 LEU A O 1
ATOM 583 N N . GLN A 1 74 ? 4.058 14.269 7.895 1.00 75.12 74 GLN A N 1
ATOM 584 C CA . GLN A 1 74 ? 5.191 13.753 8.651 1.00 75.12 74 GLN A CA 1
ATOM 585 C C . GLN A 1 74 ? 4.680 12.687 9.617 1.00 75.12 74 GLN A C 1
ATOM 587 O O . GLN A 1 74 ? 4.234 12.987 10.721 1.00 75.12 74 GLN A O 1
ATOM 592 N N . VAL A 1 75 ? 4.695 11.435 9.165 1.00 76.12 75 VAL A N 1
ATOM 593 C CA . VAL A 1 75 ? 4.431 10.277 10.023 1.00 76.12 75 VAL A CA 1
ATOM 594 C C . VAL A 1 75 ? 5.776 9.785 10.532 1.00 76.12 75 VAL A C 1
ATOM 596 O O . VAL A 1 75 ? 6.637 9.406 9.736 1.00 76.12 75 VAL A O 1
ATOM 599 N N . GLN A 1 76 ? 5.977 9.839 11.846 1.00 67.19 76 GLN A N 1
ATOM 600 C CA . GLN A 1 76 ? 7.150 9.232 12.456 1.00 67.19 76 GLN A CA 1
ATOM 601 C C . GLN A 1 76 ? 6.983 7.716 12.433 1.00 67.19 76 GLN A C 1
ATOM 603 O O . GLN A 1 76 ? 5.907 7.214 12.750 1.00 67.19 76 GLN A O 1
ATOM 608 N N . ARG A 1 77 ? 8.044 7.005 12.037 1.00 66.38 77 ARG A N 1
ATOM 609 C CA . ARG A 1 77 ? 8.028 5.547 11.960 1.00 66.38 77 ARG A CA 1
ATOM 610 C C . ARG A 1 77 ? 7.657 4.975 13.322 1.00 66.38 77 ARG A C 1
ATOM 612 O O . ARG A 1 77 ? 8.317 5.272 14.321 1.00 66.38 77 ARG A O 1
ATOM 619 N N . THR A 1 78 ? 6.602 4.177 13.357 1.00 65.19 78 THR A N 1
ATOM 620 C CA . THR A 1 78 ? 6.183 3.486 14.565 1.00 65.19 78 THR A CA 1
ATOM 621 C C . THR A 1 78 ? 7.280 2.491 14.897 1.00 65.19 78 THR A C 1
ATOM 623 O O . THR A 1 78 ? 7.548 1.576 14.119 1.00 65.19 78 THR A O 1
ATOM 626 N N . ILE A 1 79 ? 7.948 2.675 16.036 1.00 57.78 79 ILE A N 1
ATOM 627 C CA . ILE A 1 79 ? 8.864 1.657 16.542 1.00 57.78 79 ILE A CA 1
ATOM 628 C C . ILE A 1 79 ? 7.980 0.472 16.911 1.00 57.78 79 ILE A C 1
ATOM 630 O O . ILE A 1 79 ? 7.272 0.500 17.918 1.00 57.78 79 ILE A O 1
ATOM 634 N N . ILE A 1 80 ? 7.979 -0.544 16.055 1.00 56.88 80 ILE A N 1
ATOM 635 C CA . ILE A 1 80 ? 7.482 -1.859 16.421 1.00 56.88 80 ILE A CA 1
ATOM 636 C C . ILE A 1 80 ? 8.468 -2.344 17.474 1.00 56.88 80 ILE A C 1
ATOM 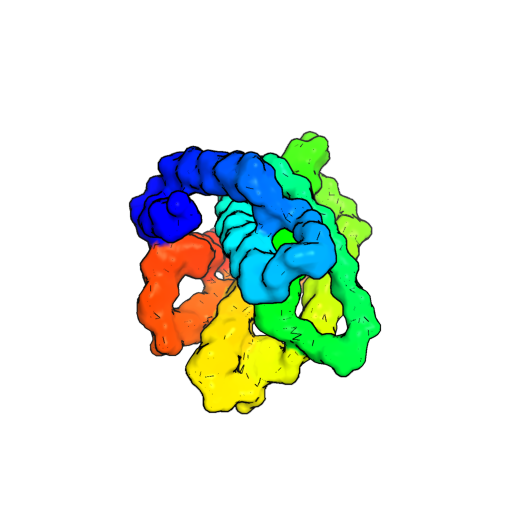638 O O . ILE A 1 80 ? 9.585 -2.751 17.162 1.00 56.88 80 ILE A O 1
ATOM 642 N N . THR A 1 81 ? 8.111 -2.197 18.747 1.00 49.78 81 THR A N 1
ATOM 643 C CA . THR A 1 81 ? 8.865 -2.850 19.810 1.00 49.78 81 THR A CA 1
ATOM 644 C C . THR A 1 81 ? 8.805 -4.344 19.499 1.00 49.78 81 THR A C 1
ATOM 646 O O . THR A 1 81 ? 7.684 -4.831 19.325 1.00 49.78 81 THR A O 1
ATOM 649 N N . PRO A 1 82 ? 9.939 -5.067 19.413 1.00 47.91 82 PRO A N 1
ATOM 650 C CA . PRO A 1 82 ? 9.920 -6.509 19.231 1.00 47.91 82 PRO A CA 1
ATOM 651 C C . PRO A 1 82 ? 9.231 -7.118 20.451 1.00 47.91 82 PRO A C 1
ATOM 653 O O . PRO A 1 82 ? 9.819 -7.305 21.516 1.00 47.91 82 PRO A O 1
ATOM 656 N N . GLY A 1 83 ? 7.925 -7.307 20.331 1.00 52.59 83 GLY A N 1
ATOM 657 C CA . GLY A 1 83 ? 7.105 -8.007 21.290 1.00 52.59 83 GLY A CA 1
ATOM 658 C C . GLY A 1 83 ? 7.082 -9.475 20.911 1.00 52.59 83 GLY A C 1
ATOM 659 O O . GLY A 1 83 ? 7.222 -9.838 19.749 1.00 52.59 83 GLY A O 1
ATOM 660 N N . THR A 1 84 ? 6.813 -10.333 21.882 1.00 56.12 84 THR A N 1
ATOM 661 C CA . THR A 1 84 ? 6.534 -11.760 21.672 1.00 56.12 84 THR A CA 1
ATOM 662 C C . THR A 1 84 ? 5.299 -12.040 20.797 1.00 56.12 84 THR A C 1
ATOM 664 O O . THR A 1 84 ? 4.960 -13.203 20.600 1.00 56.12 84 THR A O 1
ATOM 667 N N . ASN A 1 85 ? 4.614 -11.006 20.293 1.00 68.94 85 ASN A N 1
ATOM 668 C CA . ASN A 1 85 ? 3.378 -11.112 19.527 1.00 68.94 85 ASN A CA 1
ATOM 669 C C . ASN A 1 85 ? 3.604 -10.799 18.045 1.00 68.94 85 ASN A C 1
ATOM 671 O O . ASN A 1 85 ? 4.227 -9.803 17.692 1.00 68.94 85 ASN A O 1
ATOM 675 N N . GLU A 1 86 ? 3.012 -11.638 17.203 1.00 89.56 86 GLU A N 1
ATOM 676 C CA . GLU A 1 86 ? 2.998 -11.523 15.746 1.00 89.56 86 GLU A CA 1
ATOM 677 C C . GLU A 1 86 ? 2.285 -10.240 15.276 1.00 89.56 86 GLU A C 1
ATOM 679 O O . GLU A 1 86 ? 1.293 -9.810 15.878 1.00 89.56 86 GLU A O 1
ATOM 684 N N . LEU A 1 87 ? 2.743 -9.651 14.167 1.00 92.75 87 LEU A N 1
ATOM 685 C CA . LEU A 1 87 ? 2.138 -8.450 13.591 1.00 92.75 87 LEU A CA 1
ATOM 686 C C . LEU A 1 87 ? 0.760 -8.756 13.007 1.00 92.75 87 LEU A C 1
ATOM 688 O O . LEU A 1 87 ? 0.582 -9.674 12.197 1.00 92.75 87 LEU A O 1
ATOM 692 N N . SER A 1 88 ? -0.224 -7.940 13.389 1.00 94.94 88 SER A N 1
ATOM 693 C CA . SER A 1 88 ? -1.554 -7.990 12.791 1.00 94.94 88 SER A CA 1
ATOM 694 C C . SER A 1 88 ? -1.554 -7.371 11.392 1.00 94.94 88 SER A C 1
ATOM 696 O O . SER A 1 88 ? -0.658 -6.610 11.028 1.00 94.94 88 SER A O 1
ATOM 698 N N . TYR A 1 89 ? -2.622 -7.610 10.626 1.00 96.56 89 TYR A N 1
ATOM 699 C CA . TYR A 1 89 ? -2.822 -6.972 9.322 1.00 96.56 89 TYR A CA 1
ATOM 700 C C . TYR A 1 89 ? -2.685 -5.445 9.395 1.00 96.56 89 TYR A C 1
ATOM 702 O O . TYR A 1 89 ? -2.027 -4.835 8.554 1.00 96.56 89 TYR A O 1
ATOM 710 N N . ASN A 1 90 ? -3.270 -4.830 10.429 1.00 94.25 90 ASN A N 1
ATOM 711 C CA . ASN A 1 90 ? -3.189 -3.385 10.615 1.00 94.25 90 ASN A CA 1
ATOM 712 C C . ASN A 1 90 ? -1.752 -2.936 10.876 1.00 94.25 90 ASN A C 1
ATOM 714 O O . ASN A 1 90 ? -1.365 -1.885 10.384 1.00 94.25 90 ASN A O 1
ATOM 718 N N . ASP A 1 91 ? -0.961 -3.707 11.622 1.00 93.88 91 ASP A N 1
ATOM 719 C CA . ASP A 1 91 ? 0.430 -3.349 11.909 1.00 93.88 91 ASP A CA 1
ATOM 720 C C . ASP A 1 91 ? 1.289 -3.439 10.646 1.00 93.88 91 ASP A C 1
ATOM 722 O O . ASP A 1 91 ? 1.990 -2.482 10.327 1.00 93.88 91 ASP A O 1
ATOM 726 N N . CYS A 1 92 ? 1.122 -4.497 9.845 1.00 95.94 92 CYS A N 1
ATOM 727 C CA . CYS A 1 92 ? 1.765 -4.596 8.534 1.00 95.94 92 CYS A CA 1
ATOM 728 C C . CYS A 1 92 ? 1.362 -3.437 7.605 1.00 95.94 92 CYS A C 1
ATOM 730 O O . CYS A 1 92 ? 2.204 -2.842 6.931 1.00 95.94 92 CYS A O 1
ATOM 732 N N . MET A 1 93 ? 0.076 -3.072 7.576 1.00 96.00 93 MET A N 1
ATOM 733 C CA . MET A 1 93 ? -0.394 -1.963 6.745 1.00 96.00 93 MET A CA 1
ATOM 734 C C . MET A 1 93 ? 0.177 -0.614 7.189 1.00 96.00 93 MET A C 1
ATOM 736 O O . MET A 1 93 ? 0.528 0.183 6.322 1.00 96.00 93 MET A O 1
ATOM 740 N N . LYS A 1 94 ? 0.346 -0.361 8.495 1.00 93.88 94 LYS A N 1
ATOM 741 C CA . LYS A 1 94 ? 1.040 0.846 8.988 1.00 93.88 94 LYS A CA 1
ATOM 742 C C . LYS A 1 94 ? 2.462 0.919 8.439 1.00 93.88 94 LYS A C 1
ATOM 744 O O . LYS A 1 94 ? 2.824 1.942 7.863 1.00 93.88 94 LYS A O 1
ATOM 749 N N . THR A 1 95 ? 3.219 -0.180 8.519 1.00 93.31 95 THR A N 1
ATOM 750 C CA . THR A 1 95 ? 4.582 -0.265 7.971 1.00 93.31 95 THR A CA 1
ATOM 751 C C . THR A 1 95 ? 4.610 0.016 6.468 1.00 93.31 95 THR A C 1
ATOM 753 O O . THR A 1 95 ? 5.440 0.792 5.998 1.00 93.31 95 THR A O 1
ATOM 756 N N . ILE A 1 96 ? 3.675 -0.555 5.702 1.00 95.00 96 ILE A N 1
ATOM 757 C CA . ILE A 1 96 ? 3.544 -0.291 4.261 1.00 95.00 96 ILE A CA 1
ATOM 758 C C . ILE A 1 96 ? 3.267 1.191 3.981 1.00 95.00 96 ILE A C 1
ATOM 760 O O . ILE A 1 96 ? 3.852 1.754 3.056 1.00 95.00 96 ILE A O 1
ATOM 764 N N . CYS A 1 97 ? 2.386 1.828 4.756 1.00 94.50 97 CYS A N 1
ATOM 765 C CA . CYS A 1 97 ? 2.044 3.239 4.575 1.00 94.50 97 CYS A CA 1
ATOM 766 C C . CYS A 1 97 ? 3.235 4.153 4.887 1.00 94.50 97 CYS A C 1
ATOM 768 O O . CYS A 1 97 ? 3.518 5.075 4.124 1.00 94.50 97 CYS A O 1
ATOM 770 N N . GLU A 1 98 ? 3.954 3.878 5.977 1.00 92.50 98 GLU A N 1
ATOM 771 C CA . GLU A 1 98 ? 5.170 4.603 6.359 1.00 92.50 98 GLU A CA 1
ATOM 772 C C . GLU A 1 98 ? 6.239 4.515 5.263 1.00 92.50 98 GLU A C 1
ATOM 774 O O . GLU A 1 98 ? 6.753 5.546 4.827 1.00 92.50 98 GLU A O 1
ATOM 779 N N . ILE A 1 99 ? 6.510 3.305 4.759 1.00 91.50 99 ILE A N 1
ATOM 780 C CA . ILE A 1 99 ? 7.462 3.076 3.663 1.00 91.50 99 ILE A CA 1
ATOM 781 C C . ILE A 1 99 ? 7.010 3.800 2.392 1.00 91.50 99 ILE A C 1
ATOM 783 O O . ILE A 1 99 ? 7.813 4.476 1.756 1.00 91.50 99 ILE A O 1
ATOM 787 N N . GLY A 1 100 ? 5.725 3.715 2.035 1.00 91.38 100 GLY A N 1
ATOM 788 C CA . GLY A 1 100 ? 5.175 4.411 0.870 1.00 91.38 100 GLY A CA 1
ATOM 789 C C . GLY A 1 100 ? 5.373 5.928 0.937 1.00 91.38 100 GLY A C 1
ATOM 790 O O . GLY A 1 100 ? 5.818 6.534 -0.036 1.00 91.38 100 GLY A O 1
ATOM 791 N N . LEU A 1 101 ? 5.109 6.541 2.096 1.00 91.06 101 LEU A N 1
ATOM 792 C CA . LEU A 1 101 ? 5.340 7.974 2.309 1.00 91.06 101 LEU A CA 1
ATOM 793 C C . LEU A 1 101 ? 6.826 8.341 2.258 1.00 91.06 101 LEU A C 1
ATOM 795 O O . LEU A 1 101 ? 7.175 9.408 1.755 1.00 91.06 101 LEU A O 1
ATOM 799 N N . GLU A 1 102 ? 7.704 7.482 2.775 1.00 88.19 102 GLU A N 1
ATOM 800 C CA . GLU A 1 102 ? 9.148 7.708 2.729 1.00 88.19 102 GLU A CA 1
ATOM 801 C C . GLU A 1 102 ? 9.693 7.631 1.298 1.00 88.19 102 GLU A C 1
ATOM 803 O O . GLU A 1 102 ? 10.428 8.527 0.891 1.00 88.19 102 GLU A O 1
ATOM 808 N N . ILE A 1 103 ? 9.247 6.652 0.501 1.00 87.00 103 ILE A N 1
ATOM 809 C CA . ILE A 1 103 ? 9.587 6.546 -0.925 1.00 87.00 103 ILE A CA 1
ATOM 810 C C . ILE A 1 103 ? 9.241 7.853 -1.651 1.00 87.00 103 ILE A C 1
ATOM 812 O O . ILE A 1 103 ? 10.076 8.444 -2.333 1.00 87.00 103 ILE A O 1
ATOM 816 N N . VAL A 1 104 ? 8.014 8.342 -1.487 1.00 87.44 104 VAL A N 1
ATOM 817 C CA . VAL A 1 104 ? 7.556 9.551 -2.184 1.00 87.44 104 VAL A CA 1
ATOM 818 C C . VAL A 1 104 ? 8.303 10.803 -1.712 1.00 87.44 104 VAL A C 1
ATOM 820 O O . VAL A 1 104 ? 8.605 11.695 -2.512 1.00 87.44 104 VAL A O 1
ATOM 823 N N . ARG A 1 105 ? 8.649 10.869 -0.422 1.00 85.06 105 ARG A N 1
ATOM 824 C CA . ARG A 1 105 ? 9.452 11.960 0.139 1.00 85.06 105 ARG A CA 1
ATOM 825 C C . ARG A 1 105 ? 10.843 12.006 -0.484 1.00 85.06 105 ARG A C 1
ATOM 827 O O . ARG A 1 105 ? 11.242 13.070 -0.944 1.00 85.06 105 ARG A O 1
ATOM 834 N N . GLU A 1 106 ? 11.538 10.873 -0.556 1.00 80.50 106 GLU A N 1
ATOM 835 C CA . GLU A 1 106 ? 12.874 10.781 -1.162 1.00 80.50 106 GLU A CA 1
ATOM 836 C C . GLU A 1 106 ? 12.859 11.154 -2.654 1.00 80.50 106 GLU A C 1
ATOM 838 O O . GLU A 1 106 ? 13.736 11.882 -3.123 1.00 80.50 106 GLU A O 1
ATOM 843 N N . ARG A 1 107 ? 11.818 10.740 -3.396 1.00 80.69 107 ARG A N 1
ATOM 844 C CA . ARG A 1 107 ? 11.624 11.148 -4.802 1.00 80.69 107 ARG A CA 1
ATOM 845 C C . ARG A 1 107 ? 11.460 12.661 -4.961 1.00 80.69 107 ARG A C 1
ATOM 847 O O . ARG A 1 107 ? 11.901 13.217 -5.962 1.00 80.69 107 ARG A O 1
ATOM 854 N N . SER A 1 108 ? 10.835 13.313 -3.981 1.00 79.31 108 SER A N 1
ATOM 855 C CA . SER A 1 108 ? 10.545 14.751 -4.010 1.00 79.31 108 SER A CA 1
ATOM 856 C C . SER A 1 108 ? 11.739 15.618 -3.591 1.00 79.31 108 SER A C 1
ATOM 858 O O . SER A 1 108 ? 11.883 16.734 -4.086 1.00 79.31 108 SER A O 1
ATOM 860 N N . THR A 1 109 ? 12.581 15.148 -2.663 1.00 74.50 109 THR A N 1
ATOM 861 C CA . THR A 1 109 ? 13.708 15.922 -2.108 1.00 74.50 109 THR A CA 1
ATOM 862 C C . THR A 1 109 ? 14.970 15.833 -2.957 1.00 74.50 109 THR A C 1
ATOM 864 O O . THR A 1 109 ? 15.696 16.819 -3.091 1.00 74.50 109 THR A O 1
ATOM 867 N N . ARG A 1 110 ? 15.251 14.666 -3.542 1.00 69.56 110 ARG A N 1
ATOM 868 C CA . ARG A 1 110 ? 16.437 14.458 -4.371 1.00 69.56 110 ARG A CA 1
ATOM 869 C C . ARG A 1 110 ? 16.103 14.888 -5.791 1.00 69.56 110 ARG A C 1
ATOM 871 O O . ARG A 1 110 ? 15.389 14.184 -6.496 1.00 69.56 110 ARG A O 1
ATOM 878 N N . GLY A 1 111 ? 16.598 16.045 -6.230 1.00 55.69 111 GLY A N 1
ATOM 879 C CA . GLY A 1 111 ? 16.499 16.443 -7.636 1.00 55.69 111 GLY A CA 1
ATOM 880 C C . GLY A 1 111 ? 17.068 15.329 -8.523 1.00 55.69 111 GLY A C 1
ATOM 881 O O . GLY A 1 111 ? 18.269 15.102 -8.484 1.00 55.69 111 GLY A O 1
ATOM 882 N N . ALA A 1 112 ? 16.192 14.641 -9.268 1.00 56.88 112 ALA A N 1
ATOM 883 C CA . ALA A 1 112 ? 16.392 13.417 -10.073 1.00 56.88 112 ALA A CA 1
ATOM 884 C C . ALA A 1 112 ? 15.924 12.066 -9.477 1.00 56.88 112 ALA A C 1
ATOM 886 O O . ALA A 1 112 ? 15.953 11.069 -10.197 1.00 56.88 112 ALA A O 1
ATOM 887 N N . GLY A 1 113 ? 15.404 12.003 -8.247 1.00 55.72 113 GLY A N 1
ATOM 888 C CA . GLY A 1 113 ? 14.742 10.803 -7.710 1.00 55.72 113 GLY A CA 1
ATOM 889 C C . GLY A 1 1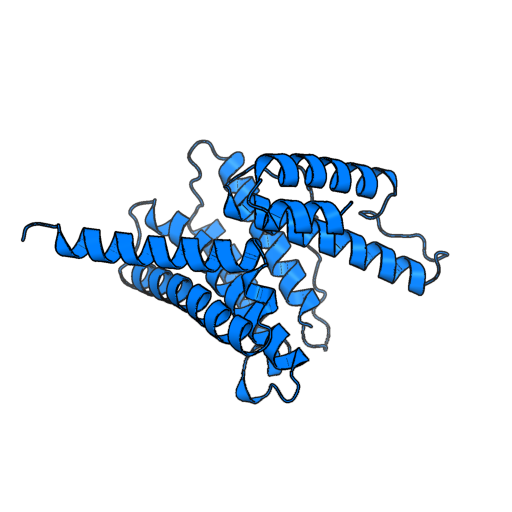13 ? 15.626 9.549 -7.642 1.00 55.72 113 GLY A C 1
ATOM 890 O O . GLY A 1 113 ? 15.110 8.435 -7.739 1.00 55.72 113 GLY A O 1
ATOM 891 N N . GLN A 1 114 ? 16.947 9.717 -7.520 1.00 64.44 114 GLN A N 1
ATOM 892 C CA . GLN A 1 114 ? 17.900 8.616 -7.368 1.00 64.44 114 GLN A CA 1
ATOM 893 C C . GLN A 1 114 ? 17.919 8.134 -5.913 1.00 64.44 114 GLN A C 1
ATOM 895 O O . GLN A 1 114 ? 18.422 8.809 -5.009 1.00 64.44 114 GLN A O 1
ATOM 900 N N . PHE A 1 115 ? 17.344 6.953 -5.695 1.00 72.56 115 PHE A N 1
ATOM 901 C CA . PHE A 1 115 ? 17.581 6.179 -4.482 1.00 72.56 115 PHE A CA 1
ATOM 902 C C . PHE A 1 115 ? 18.983 5.588 -4.548 1.00 72.56 115 PHE A C 1
ATOM 904 O O . PHE A 1 115 ? 19.377 5.075 -5.594 1.00 72.56 115 PHE A O 1
ATOM 911 N N . THR A 1 116 ? 19.723 5.613 -3.440 1.00 76.44 116 THR A N 1
ATOM 912 C CA . THR A 1 116 ?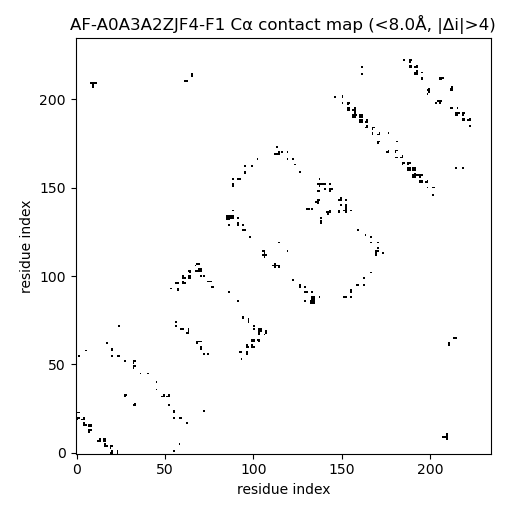 20.946 4.810 -3.371 1.00 76.44 116 THR A CA 1
ATOM 913 C C . THR A 1 116 ? 20.571 3.332 -3.250 1.00 76.44 116 THR A C 1
ATOM 915 O O . THR A 1 116 ? 19.473 2.978 -2.806 1.00 76.44 116 THR A O 1
ATOM 918 N N . LEU A 1 117 ? 21.498 2.439 -3.605 1.00 78.31 117 LEU A N 1
ATOM 919 C CA . LEU A 1 117 ? 21.333 1.004 -3.345 1.00 78.31 117 LEU A CA 1
ATOM 920 C C . LEU A 1 117 ? 21.103 0.717 -1.852 1.00 78.31 117 LEU A C 1
ATOM 922 O O . LEU A 1 117 ? 20.357 -0.198 -1.507 1.00 78.31 117 LEU A O 1
ATOM 926 N N . GLU A 1 118 ? 21.695 1.525 -0.970 1.00 82.50 118 GLU A N 1
ATOM 927 C CA . GLU A 1 118 ? 21.498 1.442 0.479 1.00 82.50 118 GLU A CA 1
ATOM 928 C C . GLU A 1 118 ? 20.054 1.769 0.877 1.00 82.50 118 GLU A C 1
ATOM 930 O O . GLU A 1 118 ? 19.458 1.029 1.660 1.00 82.50 118 GLU A O 1
ATOM 935 N N . ASP A 1 119 ? 19.457 2.818 0.297 1.00 83.06 119 ASP A N 1
ATOM 936 C CA . ASP A 1 119 ? 18.060 3.177 0.557 1.00 83.06 119 ASP A CA 1
ATOM 937 C C . ASP A 1 119 ? 17.117 2.040 0.137 1.00 83.06 119 ASP A C 1
ATOM 939 O O . ASP A 1 119 ? 16.226 1.650 0.894 1.00 83.06 119 ASP A O 1
ATOM 943 N N . ILE A 1 120 ? 17.336 1.477 -1.056 1.00 82.75 120 ILE A N 1
ATOM 944 C CA . ILE A 1 120 ? 16.528 0.375 -1.599 1.00 82.75 120 ILE A CA 1
ATOM 945 C C . ILE A 1 120 ? 16.665 -0.869 -0.719 1.00 82.75 120 ILE A C 1
ATOM 947 O O . ILE A 1 120 ? 15.654 -1.448 -0.319 1.00 82.75 120 ILE A O 1
ATOM 951 N N . SER A 1 121 ? 17.897 -1.248 -0.369 1.00 86.38 121 SER A N 1
ATOM 952 C CA . SER A 1 121 ? 18.181 -2.379 0.520 1.00 86.38 121 SER A CA 1
ATOM 953 C C . SER A 1 121 ? 17.490 -2.217 1.875 1.00 86.38 121 SER A C 1
ATOM 955 O O . SER A 1 121 ? 16.841 -3.142 2.362 1.00 86.38 121 SER A O 1
ATOM 957 N N . ARG A 1 122 ? 17.523 -1.008 2.446 1.00 89.94 122 ARG A N 1
ATOM 958 C CA . ARG A 1 122 ? 16.848 -0.678 3.706 1.00 89.94 122 ARG A CA 1
ATOM 959 C C . ARG A 1 122 ? 15.329 -0.853 3.620 1.00 89.94 122 ARG A C 1
ATOM 961 O O . ARG A 1 122 ? 14.730 -1.405 4.543 1.00 89.94 122 ARG A O 1
ATOM 968 N N . PHE A 1 123 ? 14.688 -0.402 2.538 1.00 90.44 123 PHE A N 1
ATOM 969 C CA . PHE A 1 123 ? 13.240 -0.581 2.366 1.00 90.44 123 PHE A CA 1
ATOM 970 C C . PHE A 1 123 ? 12.852 -2.044 2.144 1.00 90.44 123 PHE A C 1
ATOM 972 O O . PHE A 1 123 ? 11.897 -2.518 2.761 1.00 90.44 123 PHE A O 1
ATOM 979 N N . LEU A 1 124 ? 13.601 -2.769 1.309 1.00 89.88 124 LEU A N 1
ATOM 980 C CA . LEU A 1 124 ? 13.382 -4.198 1.076 1.00 89.88 124 LEU A CA 1
ATOM 981 C C . LEU A 1 124 ? 13.576 -5.011 2.362 1.00 89.88 124 LEU A C 1
ATOM 983 O O . LEU A 1 124 ? 12.752 -5.875 2.666 1.00 89.88 124 LEU A O 1
ATOM 987 N N . GLY A 1 125 ? 14.609 -4.692 3.148 1.00 91.56 125 GLY A N 1
ATOM 988 C CA . GLY A 1 125 ? 14.863 -5.286 4.460 1.00 91.56 125 GLY A CA 1
ATOM 989 C C . GLY A 1 125 ? 13.679 -5.103 5.404 1.00 91.56 125 GLY A C 1
ATOM 990 O O . GLY A 1 125 ? 13.142 -6.087 5.904 1.00 91.56 125 GLY A O 1
ATOM 991 N N . ALA A 1 126 ? 13.179 -3.873 5.540 1.00 91.56 126 ALA A N 1
ATOM 992 C CA . ALA A 1 126 ? 12.027 -3.588 6.394 1.00 91.56 126 ALA A CA 1
ATOM 993 C C . ALA A 1 126 ? 10.735 -4.303 5.949 1.00 91.56 126 ALA A C 1
ATOM 995 O O . ALA A 1 126 ? 9.954 -4.760 6.783 1.00 91.56 126 ALA A O 1
ATOM 996 N N . LEU A 1 127 ? 10.492 -4.427 4.637 1.00 92.81 127 LEU A N 1
ATOM 997 C CA . LEU A 1 127 ? 9.339 -5.178 4.119 1.00 92.81 127 LEU A CA 1
ATOM 998 C C . LEU A 1 127 ? 9.476 -6.687 4.359 1.00 92.81 127 LEU A C 1
ATOM 1000 O O . LEU A 1 127 ? 8.472 -7.375 4.585 1.00 92.81 127 LEU A O 1
ATOM 1004 N N . ASN A 1 128 ? 10.703 -7.206 4.307 1.00 92.75 128 ASN A N 1
ATOM 1005 C CA . ASN A 1 128 ? 10.986 -8.600 4.613 1.00 92.75 128 ASN A CA 1
ATOM 1006 C C . ASN A 1 128 ? 10.830 -8.885 6.112 1.00 92.75 128 ASN A C 1
ATOM 1008 O O . ASN A 1 128 ? 10.132 -9.830 6.460 1.00 92.75 128 ASN A O 1
ATOM 1012 N N . GLU A 1 129 ? 11.386 -8.046 6.988 1.00 92.56 129 GLU A N 1
ATOM 1013 C CA . GLU A 1 129 ? 11.221 -8.136 8.448 1.00 92.56 129 GLU A CA 1
ATOM 1014 C C . GLU A 1 129 ? 9.740 -8.137 8.842 1.00 92.56 129 GLU A C 1
ATOM 1016 O O . GLU A 1 129 ? 9.267 -9.087 9.466 1.00 92.56 129 GLU A O 1
ATOM 1021 N N . MET A 1 130 ? 8.966 -7.164 8.346 1.00 94.00 130 MET A N 1
ATOM 1022 C CA . MET A 1 130 ? 7.510 -7.123 8.531 1.00 94.00 130 MET A CA 1
ATOM 1023 C C . MET A 1 130 ? 6.835 -8.422 8.061 1.00 94.00 130 MET A C 1
ATOM 1025 O O . MET A 1 130 ? 5.909 -8.910 8.703 1.00 94.00 130 MET A O 1
ATOM 1029 N N . THR A 1 131 ? 7.277 -8.993 6.935 1.00 93.25 131 THR A N 1
ATOM 1030 C CA . THR A 1 131 ? 6.725 -10.258 6.428 1.00 93.25 131 THR A CA 1
ATOM 1031 C C . THR A 1 131 ? 7.049 -11.431 7.351 1.00 93.25 131 THR A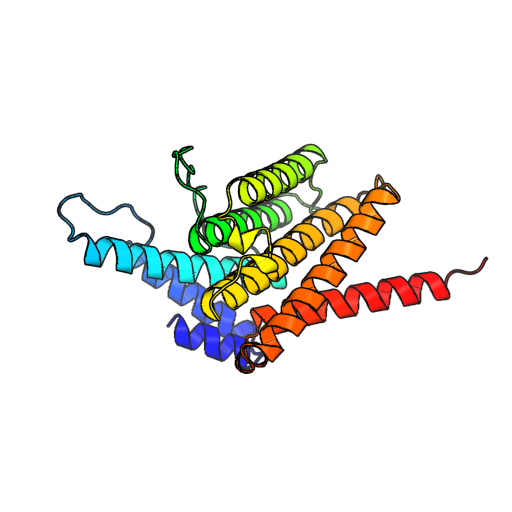 C 1
ATOM 1033 O O . THR A 1 131 ? 6.196 -12.297 7.516 1.00 93.25 131 THR A O 1
ATOM 1036 N N . GLN A 1 132 ? 8.242 -11.482 7.948 1.00 93.00 132 GLN A N 1
ATOM 1037 C CA . GLN A 1 132 ? 8.623 -12.558 8.868 1.00 93.00 132 GLN A CA 1
ATOM 1038 C C . GLN A 1 132 ? 7.817 -12.499 10.169 1.00 93.00 132 GLN A C 1
ATOM 1040 O O . GLN A 1 132 ? 7.311 -13.526 10.634 1.00 93.00 132 GLN A O 1
ATOM 1045 N N . GLU A 1 133 ? 7.643 -11.292 10.707 1.00 93.12 133 GLU A N 1
ATOM 1046 C CA . GLU A 1 133 ? 6.939 -11.046 11.967 1.00 93.12 133 GLU A CA 1
ATOM 1047 C C . GLU A 1 133 ? 5.407 -11.078 11.833 1.00 93.12 133 GLU A C 1
ATOM 1049 O O . GLU A 1 133 ? 4.706 -11.170 12.839 1.00 93.12 133 GLU A O 1
ATOM 1054 N N . ALA A 1 134 ? 4.863 -11.044 10.612 1.00 95.62 134 ALA A N 1
ATOM 1055 C CA . ALA A 1 134 ? 3.425 -11.128 10.364 1.00 95.62 134 ALA A CA 1
ATOM 1056 C C . ALA A 1 134 ? 2.795 -12.419 10.911 1.00 95.62 134 ALA A C 1
ATOM 1058 O O . ALA A 1 134 ? 3.406 -13.495 10.891 1.00 95.62 134 ALA A O 1
ATOM 1059 N N . ALA A 1 135 ? 1.531 -12.323 11.331 1.00 96.06 135 ALA A N 1
ATOM 1060 C CA . ALA A 1 135 ? 0.729 -13.475 11.736 1.00 96.06 135 ALA A CA 1
ATOM 1061 C C . ALA A 1 135 ? 0.727 -14.586 10.654 1.00 96.06 135 ALA A C 1
ATOM 1063 O O . ALA A 1 135 ? 0.724 -14.276 9.459 1.00 96.06 135 ALA A O 1
ATOM 1064 N N . PRO A 1 136 ? 0.685 -15.885 11.013 1.00 96.44 136 PRO A N 1
ATOM 1065 C CA . PRO A 1 136 ? 0.802 -17.007 10.081 1.00 96.44 136 PRO A CA 1
ATOM 1066 C C . PRO A 1 136 ? -0.149 -16.935 8.885 1.00 96.44 136 PRO A C 1
ATOM 1068 O O . PRO A 1 136 ? 0.280 -17.131 7.750 1.00 96.44 136 PRO A O 1
ATOM 1071 N N . TYR A 1 137 ? -1.413 -16.563 9.111 1.00 97.44 137 TYR A N 1
ATOM 1072 C CA . TYR A 1 137 ? -2.407 -16.442 8.038 1.00 97.44 137 TYR A CA 1
ATOM 1073 C C . TYR A 1 137 ? -2.110 -15.311 7.043 1.00 97.44 137 TYR A C 1
ATOM 1075 O O . TYR A 1 137 ? -2.642 -15.331 5.942 1.00 97.44 137 TYR A O 1
ATOM 1083 N N . LEU A 1 138 ? -1.268 -14.334 7.400 1.00 97.88 138 LEU A N 1
ATOM 1084 C CA . LEU A 1 138 ? -0.807 -13.267 6.501 1.00 97.88 138 LEU A CA 1
ATOM 1085 C C . LEU A 1 138 ? 0.392 -13.700 5.646 1.00 97.88 138 LEU A C 1
ATOM 1087 O O . LEU A 1 138 ? 0.706 -13.049 4.649 1.00 97.88 138 LEU A O 1
ATOM 1091 N N . LYS A 1 139 ? 1.050 -14.803 6.020 1.00 96.38 139 LYS A N 1
ATOM 1092 C CA . LYS A 1 139 ? 2.200 -15.386 5.315 1.00 96.38 139 LYS A CA 1
ATOM 1093 C C . LYS A 1 139 ? 1.769 -16.513 4.381 1.00 96.38 139 LYS A C 1
ATOM 1095 O O . LYS A 1 139 ? 2.274 -16.603 3.264 1.00 96.38 139 LYS A O 1
ATOM 1100 N N . ASP A 1 140 ? 0.792 -17.311 4.805 1.00 96.69 140 ASP A N 1
ATOM 1101 C CA . ASP A 1 140 ? 0.291 -18.468 4.068 1.00 96.69 140 ASP A CA 1
ATOM 1102 C C . ASP A 1 140 ? -1.242 -18.435 3.926 1.00 96.69 140 ASP A C 1
ATOM 1104 O O . ASP A 1 140 ? -1.991 -18.496 4.905 1.00 96.69 140 ASP A O 1
ATOM 1108 N N . ALA A 1 141 ? -1.710 -18.386 2.675 1.00 95.94 141 ALA A N 1
ATOM 1109 C CA . ALA A 1 141 ? -3.129 -18.381 2.334 1.00 95.94 141 ALA A CA 1
ATOM 1110 C C . ALA A 1 141 ? -3.869 -19.647 2.800 1.00 95.94 141 ALA A C 1
ATOM 1112 O O . ALA A 1 141 ? -5.082 -19.599 3.010 1.00 95.94 141 ALA A O 1
ATOM 1113 N N . THR A 1 142 ? -3.173 -20.779 2.957 1.00 97.38 142 THR A N 1
ATOM 1114 C CA . THR A 1 142 ? -3.776 -22.045 3.408 1.00 97.38 142 THR A CA 1
ATOM 1115 C C . THR A 1 142 ? -4.211 -21.995 4.874 1.00 97.38 142 THR A C 1
ATOM 1117 O O . THR A 1 142 ? -5.144 -22.696 5.268 1.00 97.38 142 THR A O 1
ATOM 1120 N N . LEU A 1 143 ? -3.613 -21.095 5.659 1.00 97.56 143 LEU A N 1
ATOM 1121 C CA . LEU A 1 143 ? -3.955 -20.840 7.060 1.00 97.56 143 LEU A CA 1
ATOM 1122 C C . LEU A 1 143 ? -5.108 -19.828 7.214 1.00 97.56 143 LEU A C 1
ATOM 1124 O O . LEU A 1 143 ? -5.517 -19.487 8.326 1.00 97.56 143 LEU A O 1
ATOM 1128 N N . CYS A 1 144 ? -5.664 -19.323 6.109 1.00 97.69 144 CYS A N 1
ATOM 1129 C CA . CYS A 1 144 ? -6.796 -18.403 6.139 1.00 97.69 144 CYS A CA 1
ATOM 1130 C C . CYS A 1 144 ? -8.131 -19.150 6.293 1.00 97.69 144 CYS A C 1
ATOM 1132 O O . CYS A 1 144 ? -8.771 -19.528 5.310 1.00 97.69 144 CYS A O 1
ATOM 1134 N N . HIS A 1 145 ? -8.607 -19.292 7.531 1.00 96.56 145 HIS A N 1
ATOM 1135 C CA . HIS A 1 145 ? -9.846 -20.026 7.835 1.00 96.56 145 HIS A CA 1
ATOM 1136 C C . HIS A 1 145 ? -11.131 -19.184 7.808 1.00 96.56 145 HIS A C 1
ATOM 1138 O O . HIS A 1 145 ? -12.228 -19.723 7.924 1.00 96.56 145 HIS A O 1
ATOM 1144 N N . THR A 1 146 ? -11.026 -17.862 7.652 1.00 97.75 146 THR A N 1
ATOM 1145 C CA . THR A 1 146 ? -12.188 -16.962 7.592 1.00 97.75 146 THR A CA 1
ATOM 1146 C C . THR A 1 146 ? -12.137 -16.078 6.353 1.00 97.75 146 THR A C 1
ATOM 1148 O O . THR A 1 146 ? -11.062 -15.783 5.829 1.00 97.75 146 THR A O 1
ATOM 1151 N N . THR A 1 147 ? -13.298 -15.596 5.901 1.00 97.00 147 THR A N 1
ATOM 1152 C CA . THR A 1 147 ? -13.377 -14.607 4.813 1.00 97.00 147 THR A CA 1
ATOM 1153 C C . THR A 1 147 ? -12.552 -13.364 5.130 1.00 97.00 147 THR A C 1
ATOM 1155 O O . THR A 1 147 ? -11.838 -12.871 4.262 1.00 97.00 147 THR A O 1
ATOM 1158 N N . LYS A 1 148 ? -12.590 -12.898 6.386 1.00 96.94 148 LYS A N 1
ATOM 1159 C CA . LYS A 1 148 ? -11.778 -11.773 6.857 1.00 96.94 148 LYS A CA 1
ATOM 1160 C C . LYS A 1 148 ? -10.281 -12.052 6.686 1.00 96.94 148 LYS A C 1
ATOM 1162 O O . LYS A 1 148 ? -9.608 -11.257 6.044 1.00 96.94 148 LYS A O 1
ATOM 1167 N N . ALA A 1 149 ? -9.794 -13.197 7.169 1.00 97.88 149 ALA A N 1
ATOM 1168 C CA . ALA A 1 149 ? -8.385 -13.575 7.044 1.00 97.88 149 ALA A CA 1
ATOM 1169 C C . ALA A 1 149 ? -7.938 -13.641 5.574 1.00 97.88 149 ALA A C 1
ATOM 1171 O O . ALA A 1 149 ? -6.873 -13.141 5.228 1.00 97.88 149 ALA A O 1
ATOM 1172 N N . ARG A 1 150 ? -8.785 -14.181 4.683 1.00 97.88 150 ARG A N 1
ATOM 1173 C CA . ARG A 1 150 ? -8.502 -14.218 3.237 1.00 97.88 150 ARG A CA 1
ATOM 1174 C C . ARG A 1 150 ? -8.442 -12.819 2.620 1.00 97.88 150 ARG A C 1
ATOM 1176 O O . ARG A 1 150 ? -7.589 -12.577 1.772 1.00 97.88 150 ARG A O 1
ATOM 1183 N N . LEU A 1 151 ? -9.336 -11.911 3.018 1.00 97.81 151 LEU A N 1
ATOM 1184 C CA . LEU A 1 151 ? -9.315 -10.519 2.557 1.00 97.81 151 LEU A CA 1
ATOM 1185 C C . LEU A 1 151 ? -8.055 -9.793 3.033 1.00 97.81 151 LEU A C 1
ATOM 1187 O O . LEU A 1 151 ? -7.399 -9.138 2.230 1.00 97.81 151 LEU A O 1
ATOM 1191 N N . GLU A 1 152 ? -7.699 -9.944 4.307 1.00 98.00 152 GLU A N 1
ATOM 1192 C CA . GLU A 1 152 ? -6.493 -9.352 4.894 1.00 98.00 152 GLU A CA 1
ATOM 1193 C C . GLU A 1 152 ? -5.224 -9.886 4.213 1.00 98.00 152 GLU A C 1
ATOM 1195 O O . GLU A 1 152 ? -4.382 -9.091 3.797 1.00 98.00 152 GLU A O 1
ATOM 1200 N N . TYR A 1 153 ? -5.128 -11.203 3.994 1.00 98.50 153 TYR A N 1
ATOM 1201 C CA . TYR A 1 153 ? -4.017 -11.823 3.267 1.00 98.50 153 TYR A CA 1
ATOM 1202 C C . TYR A 1 153 ? -3.857 -11.247 1.857 1.00 98.50 153 TYR A C 1
ATOM 1204 O O . TYR A 1 153 ? -2.792 -10.735 1.512 1.00 98.50 153 TYR A O 1
ATOM 1212 N N . TRP A 1 154 ? -4.910 -11.294 1.031 1.00 98.44 154 TRP A N 1
ATOM 1213 C CA . TRP A 1 154 ? -4.803 -10.859 -0.365 1.00 98.44 154 TRP A CA 1
ATOM 1214 C C . TRP A 1 154 ? -4.657 -9.341 -0.504 1.00 98.44 154 TRP A C 1
ATOM 1216 O O . TRP A 1 154 ? -3.977 -8.877 -1.420 1.00 98.44 154 TRP A O 1
ATOM 1226 N N . SER A 1 155 ? -5.228 -8.565 0.422 1.00 97.69 155 SER A N 1
ATOM 1227 C CA . SER A 1 155 ? -5.000 -7.120 0.505 1.00 97.69 155 SER A CA 1
ATOM 1228 C C . SER A 1 155 ? -3.544 -6.811 0.834 1.00 97.69 155 SER A C 1
ATOM 1230 O O . SER A 1 155 ? -2.918 -6.028 0.117 1.00 97.69 155 SER A O 1
ATOM 1232 N N . LEU A 1 156 ? -2.977 -7.463 1.853 1.00 98.06 156 LEU A N 1
ATOM 1233 C CA . LEU A 1 156 ? -1.577 -7.276 2.218 1.00 98.06 156 LEU A CA 1
ATOM 1234 C C . LEU A 1 156 ? -0.643 -7.713 1.083 1.00 98.06 156 LEU A C 1
ATOM 1236 O O . LEU A 1 156 ? 0.295 -6.993 0.743 1.00 98.06 156 LEU A O 1
ATOM 1240 N N . TYR A 1 157 ? -0.931 -8.857 0.455 1.00 98.19 157 TYR A N 1
ATOM 1241 C CA . TYR A 1 157 ? -0.178 -9.375 -0.685 1.00 98.19 157 TYR A CA 1
ATOM 1242 C C . TYR A 1 157 ? -0.142 -8.372 -1.843 1.00 98.19 157 TYR A C 1
ATOM 1244 O O . TYR A 1 157 ? 0.939 -8.077 -2.358 1.00 98.19 157 TYR A O 1
ATOM 1252 N N . LEU A 1 158 ? -1.293 -7.800 -2.214 1.00 98.06 158 LEU A N 1
ATOM 1253 C CA . LEU A 1 158 ? -1.380 -6.766 -3.246 1.00 98.06 158 LEU A CA 1
ATOM 1254 C C . LEU A 1 158 ? -0.565 -5.529 -2.863 1.00 98.06 158 LEU A C 1
ATOM 1256 O O . LEU A 1 158 ? 0.244 -5.054 -3.660 1.00 98.06 158 LEU A O 1
ATOM 1260 N N . HIS A 1 159 ? -0.762 -4.999 -1.652 1.00 97.00 159 HIS A N 1
ATOM 1261 C CA . HIS A 1 159 ? -0.103 -3.765 -1.233 1.00 97.00 159 HIS A CA 1
ATOM 1262 C C . HIS A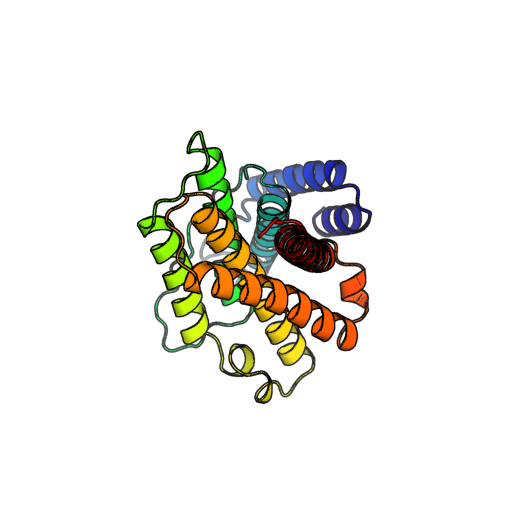 1 159 ? 1.416 -3.911 -1.166 1.00 97.00 159 HIS A C 1
ATOM 1264 O O . HIS A 1 159 ? 2.122 -3.047 -1.690 1.00 97.00 159 HIS A O 1
ATOM 1270 N N . ARG A 1 160 ? 1.908 -5.013 -0.591 1.00 96.88 160 ARG A N 1
ATOM 1271 C CA . ARG A 1 160 ? 3.337 -5.335 -0.520 1.00 96.88 160 ARG A CA 1
ATOM 1272 C C . ARG A 1 160 ? 3.941 -5.512 -1.910 1.00 96.88 160 ARG A C 1
ATOM 1274 O O . ARG A 1 160 ? 4.996 -4.950 -2.183 1.00 96.88 160 ARG A O 1
ATOM 1281 N N . SER A 1 161 ? 3.269 -6.258 -2.790 1.00 97.50 16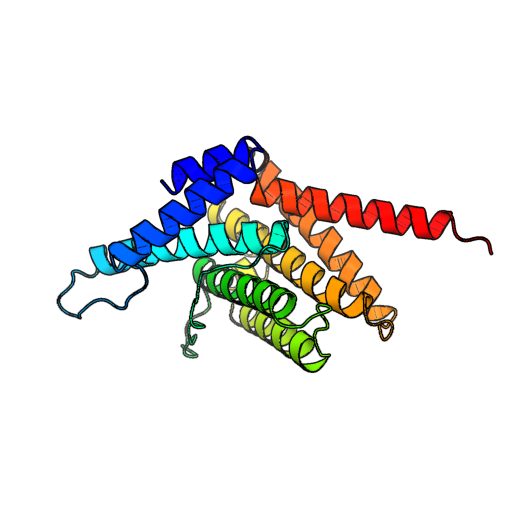1 SER A N 1
ATOM 1282 C CA . SER A 1 161 ? 3.743 -6.482 -4.162 1.00 97.50 161 SER A CA 1
ATOM 1283 C C . SER A 1 161 ? 3.870 -5.163 -4.926 1.00 97.50 161 SER A C 1
ATOM 1285 O O . SER A 1 161 ? 4.889 -4.926 -5.568 1.00 97.50 161 SER A O 1
ATOM 1287 N N . TYR A 1 162 ? 2.897 -4.261 -4.780 1.00 96.62 162 TYR A N 1
ATOM 1288 C CA . TYR A 1 162 ? 2.940 -2.955 -5.435 1.00 96.62 162 TYR A CA 1
ATOM 1289 C C . TYR A 1 162 ? 4.064 -2.063 -4.892 1.00 96.62 162 TYR A C 1
ATOM 1291 O O . TYR A 1 162 ? 4.796 -1.462 -5.668 1.00 96.62 162 TYR A O 1
ATOM 1299 N N . VAL A 1 163 ? 4.243 -1.993 -3.568 1.00 95.25 163 VAL A N 1
ATOM 1300 C CA . VAL A 1 163 ? 5.328 -1.185 -2.977 1.00 95.25 163 VAL A CA 1
ATOM 1301 C C . VAL A 1 163 ? 6.704 -1.724 -3.373 1.00 95.25 163 VAL A C 1
ATOM 1303 O O . VAL A 1 163 ? 7.579 -0.937 -3.725 1.00 95.25 163 VAL A O 1
ATOM 1306 N N . ASN A 1 164 ? 6.892 -3.047 -3.405 1.00 94.44 164 ASN A N 1
ATOM 1307 C CA . ASN A 1 164 ? 8.123 -3.637 -3.934 1.00 94.44 164 ASN A CA 1
ATOM 1308 C C . ASN A 1 164 ? 8.341 -3.266 -5.406 1.00 94.44 164 ASN A C 1
ATOM 1310 O O . ASN A 1 164 ? 9.454 -2.906 -5.781 1.00 94.44 164 ASN A O 1
ATOM 1314 N N . ALA A 1 165 ? 7.293 -3.297 -6.235 1.00 94.12 165 ALA A N 1
ATOM 1315 C CA . ALA A 1 165 ? 7.399 -2.870 -7.628 1.00 94.12 165 ALA A CA 1
ATOM 1316 C C . ALA A 1 165 ? 7.859 -1.404 -7.736 1.00 94.12 165 ALA A C 1
ATOM 1318 O O . ALA A 1 165 ? 8.740 -1.096 -8.534 1.00 94.12 165 ALA A O 1
ATOM 1319 N N . GLU A 1 166 ? 7.335 -0.508 -6.898 1.00 91.00 166 GLU A N 1
ATOM 1320 C CA . GLU A 1 166 ? 7.752 0.900 -6.860 1.00 91.00 166 GLU A CA 1
ATOM 1321 C C . GLU A 1 166 ? 9.223 1.097 -6.448 1.00 91.00 166 GLU A C 1
ATOM 1323 O O . GLU A 1 166 ? 9.872 2.023 -6.941 1.00 91.00 166 GLU A O 1
ATOM 1328 N N . LEU A 1 167 ? 9.772 0.221 -5.600 1.00 89.31 167 LEU A N 1
ATOM 1329 C CA . LEU A 1 167 ? 11.196 0.215 -5.239 1.00 89.31 167 LEU A CA 1
ATOM 1330 C C . LEU A 1 167 ? 12.074 -0.299 -6.387 1.00 89.31 167 LEU A C 1
ATOM 1332 O O . LEU A 1 167 ? 13.038 0.365 -6.772 1.00 89.31 167 LEU A O 1
ATOM 1336 N N . TYR A 1 168 ? 11.719 -1.442 -6.980 1.00 88.69 168 TYR A N 1
ATOM 1337 C CA . TYR A 1 168 ? 12.450 -2.000 -8.124 1.00 88.69 168 TYR A CA 1
ATOM 1338 C C . TYR A 1 168 ? 12.404 -1.079 -9.345 1.00 88.69 168 TYR A C 1
ATOM 1340 O O . TYR A 1 168 ? 13.384 -0.971 -10.077 1.00 88.69 168 TYR A O 1
ATOM 1348 N N . ARG A 1 169 ? 11.304 -0.345 -9.543 1.00 87.12 169 ARG A N 1
ATOM 1349 C CA . ARG A 1 169 ? 11.206 0.688 -10.581 1.00 87.12 169 ARG A CA 1
ATOM 1350 C C . ARG A 1 169 ? 12.279 1.767 -10.414 1.00 87.12 169 ARG A C 1
ATOM 1352 O O . ARG A 1 169 ? 12.852 2.200 -11.412 1.00 87.12 169 ARG A O 1
ATOM 1359 N N . SER A 1 170 ? 12.559 2.191 -9.180 1.00 81.75 170 SER A N 1
ATOM 1360 C CA . SER A 1 170 ? 13.643 3.137 -8.892 1.00 81.75 170 SER A CA 1
ATOM 1361 C C . SER A 1 170 ? 15.014 2.530 -9.204 1.00 81.75 170 SER A C 1
ATOM 1363 O O . SER A 1 170 ? 15.834 3.197 -9.830 1.00 81.75 170 SER A O 1
ATOM 1365 N N . LEU A 1 171 ? 15.236 1.259 -8.845 1.00 80.19 171 LEU A N 1
ATOM 1366 C CA . LEU A 1 171 ? 16.487 0.536 -9.113 1.00 80.19 171 LEU A CA 1
ATOM 1367 C C . LEU A 1 171 ? 16.780 0.412 -10.616 1.00 80.19 171 LEU A C 1
ATOM 1369 O O . LEU A 1 171 ? 17.871 0.729 -11.082 1.00 80.19 171 LEU A O 1
ATOM 1373 N N . LEU A 1 172 ? 15.775 0.001 -11.392 1.00 82.25 172 LEU A N 1
ATOM 1374 C CA . LEU A 1 172 ? 15.888 -0.205 -12.839 1.00 82.25 172 LEU A CA 1
ATOM 1375 C C . LEU A 1 172 ? 16.168 1.097 -13.606 1.00 82.25 172 LEU A C 1
ATOM 1377 O O . LEU A 1 172 ? 16.668 1.062 -14.731 1.00 82.25 172 LEU A O 1
ATOM 1381 N N . ARG A 1 173 ? 15.877 2.260 -13.011 1.00 77.38 173 ARG A N 1
ATOM 1382 C CA . ARG A 1 173 ? 16.166 3.566 -13.616 1.00 77.38 173 ARG A CA 1
ATOM 1383 C C . ARG A 1 173 ? 17.661 3.904 -13.601 1.00 77.38 173 ARG A C 1
ATOM 1385 O O . ARG A 1 173 ? 18.106 4.637 -14.483 1.00 77.38 173 ARG A O 1
ATOM 1392 N N . ASP A 1 174 ? 18.429 3.359 -12.657 1.00 67.12 174 ASP A N 1
ATOM 1393 C CA . ASP A 1 174 ? 19.818 3.766 -12.389 1.00 67.12 174 ASP A CA 1
ATOM 1394 C C . ASP A 1 174 ? 20.877 3.009 -13.225 1.00 67.12 174 ASP A C 1
ATOM 1396 O O . ASP A 1 174 ? 22.076 3.127 -12.996 1.00 67.12 174 ASP A O 1
ATOM 1400 N N . ARG A 1 175 ? 20.447 2.246 -14.246 1.00 61.94 175 ARG A N 1
ATOM 1401 C CA . ARG A 1 175 ? 21.279 1.495 -15.223 1.00 61.94 175 ARG A CA 1
ATOM 1402 C C . ARG A 1 175 ? 22.276 0.470 -14.642 1.00 61.94 175 ARG A C 1
ATOM 1404 O O . ARG A 1 175 ? 22.999 -0.151 -15.415 1.00 61.94 175 ARG A O 1
ATOM 1411 N N . SER A 1 176 ? 22.282 0.248 -13.331 1.00 64.81 176 SER A N 1
ATOM 1412 C CA . SER A 1 176 ? 23.084 -0.757 -12.612 1.00 64.81 176 SER A CA 1
ATOM 1413 C C . SER A 1 176 ? 22.327 -2.065 -12.328 1.00 64.81 176 SER A C 1
ATOM 1415 O O . SER A 1 176 ? 22.836 -2.932 -11.622 1.00 64.81 176 SER A O 1
ATOM 1417 N N . SER A 1 177 ? 21.115 -2.221 -12.868 1.00 72.06 177 SER A N 1
ATOM 1418 C CA . SER A 1 177 ? 20.214 -3.334 -12.564 1.00 72.06 177 SER A CA 1
ATOM 1419 C C . SER A 1 177 ? 20.655 -4.667 -13.166 1.00 72.06 177 SER A C 1
ATOM 1421 O O . SER A 1 177 ? 20.977 -4.745 -14.356 1.00 72.06 177 SER A O 1
ATOM 1423 N N . SER A 1 178 ? 20.565 -5.724 -12.365 1.00 83.38 178 SER A N 1
ATOM 1424 C CA . SER A 1 178 ? 20.789 -7.104 -12.789 1.00 83.38 178 SER A CA 1
ATOM 1425 C C . SER A 1 178 ? 19.542 -7.716 -13.461 1.00 83.38 178 SER A C 1
ATOM 1427 O O . SER A 1 178 ? 18.429 -7.209 -13.287 1.00 83.38 178 SER A O 1
ATOM 1429 N N . PRO A 1 179 ? 19.682 -8.826 -14.213 1.00 85.44 179 PRO A N 1
ATOM 1430 C CA . PRO A 1 179 ? 18.536 -9.612 -14.683 1.00 85.44 179 PRO A CA 1
ATOM 1431 C C . PRO A 1 179 ? 17.615 -10.074 -13.543 1.00 85.44 179 PRO A C 1
ATOM 1433 O O . PRO A 1 179 ? 16.396 -10.066 -13.699 1.00 85.44 179 PRO A O 1
ATOM 1436 N N . ASP A 1 180 ? 18.183 -10.388 -12.375 1.00 88.31 180 ASP A N 1
ATOM 1437 C CA . ASP A 1 180 ? 17.426 -10.820 -11.196 1.00 88.31 180 ASP A CA 1
ATOM 1438 C C . ASP A 1 180 ? 16.502 -9.711 -10.663 1.00 88.31 180 ASP A C 1
ATOM 1440 O O . ASP A 1 180 ? 15.388 -9.993 -10.208 1.00 88.31 180 ASP A O 1
ATOM 1444 N N . ASP A 1 181 ? 16.924 -8.446 -10.766 1.00 88.12 181 ASP A N 1
ATOM 1445 C CA . ASP A 1 181 ? 16.114 -7.283 -10.377 1.00 88.12 181 ASP A CA 1
ATOM 1446 C C . ASP A 1 181 ? 14.919 -7.085 -11.312 1.00 88.12 181 ASP A C 1
ATOM 1448 O O . ASP A 1 181 ? 13.819 -6.740 -10.870 1.00 88.12 181 ASP A O 1
ATOM 1452 N N . LEU A 1 182 ? 15.115 -7.331 -12.611 1.00 90.06 182 LEU A N 1
ATOM 1453 C CA . LEU A 1 182 ? 14.043 -7.275 -13.600 1.00 90.06 182 LEU A CA 1
ATOM 1454 C C . LEU A 1 182 ? 13.015 -8.386 -13.356 1.00 90.06 182 LEU A C 1
ATOM 1456 O O . LEU A 1 182 ? 11.812 -8.122 -13.340 1.00 90.06 182 LEU A O 1
ATOM 1460 N N . ASP A 1 183 ? 13.479 -9.607 -13.096 1.00 91.88 183 ASP A N 1
ATOM 1461 C CA . ASP A 1 183 ? 12.612 -10.734 -12.752 1.00 91.88 183 ASP A CA 1
ATOM 1462 C C . ASP A 1 183 ? 11.839 -10.470 -11.455 1.00 91.88 183 ASP A C 1
ATOM 1464 O O . ASP A 1 183 ? 10.639 -10.750 -11.358 1.00 91.88 183 ASP A O 1
ATOM 1468 N N . ALA A 1 184 ? 12.497 -9.889 -10.448 1.00 92.44 184 ALA A N 1
ATOM 1469 C CA . ALA A 1 184 ? 11.844 -9.482 -9.211 1.00 92.44 184 ALA A CA 1
ATOM 1470 C C . ALA A 1 184 ? 10.772 -8.411 -9.457 1.00 92.44 184 ALA A C 1
ATOM 1472 O O . ALA A 1 184 ? 9.666 -8.523 -8.918 1.00 92.44 184 ALA A O 1
ATOM 1473 N N . TYR A 1 185 ? 11.047 -7.428 -10.317 1.00 94.19 185 TYR A N 1
ATOM 1474 C CA . TYR A 1 185 ? 10.077 -6.410 -10.707 1.00 94.19 185 TYR A CA 1
ATOM 1475 C C . TYR A 1 185 ? 8.840 -7.019 -11.377 1.00 94.19 185 TYR A C 1
ATOM 1477 O O . TYR A 1 185 ? 7.714 -6.767 -10.941 1.00 94.19 185 TYR A O 1
ATOM 1485 N N . VAL A 1 186 ? 9.035 -7.894 -12.369 1.00 95.62 186 VAL A N 1
ATOM 1486 C CA . VAL A 1 186 ? 7.945 -8.590 -13.075 1.00 95.62 186 VAL A CA 1
ATOM 1487 C C . VAL A 1 186 ? 7.106 -9.433 -12.112 1.00 95.62 186 VAL A C 1
ATOM 1489 O O . VAL A 1 186 ? 5.870 -9.400 -12.175 1.00 95.62 186 VAL A O 1
ATOM 1492 N N . ARG A 1 187 ? 7.745 -10.140 -11.168 1.00 96.56 187 ARG A N 1
ATOM 1493 C CA . ARG A 1 187 ? 7.043 -10.888 -10.111 1.00 96.56 187 ARG A CA 1
ATOM 1494 C C . ARG A 1 187 ? 6.198 -9.973 -9.226 1.00 96.56 187 ARG A C 1
ATOM 1496 O O . ARG A 1 187 ? 5.068 -10.330 -8.904 1.00 96.56 187 ARG A O 1
ATOM 1503 N N . CYS A 1 188 ? 6.698 -8.794 -8.863 1.00 97.38 188 CYS A N 1
ATOM 1504 C CA . CYS A 1 188 ? 5.964 -7.831 -8.039 1.00 97.38 188 CYS A CA 1
ATOM 1505 C C . CYS A 1 188 ? 4.745 -7.238 -8.770 1.00 97.38 188 CYS A C 1
ATOM 1507 O O . CYS A 1 188 ? 3.654 -7.149 -8.199 1.00 97.38 188 CYS A O 1
ATOM 1509 N N . LEU A 1 189 ? 4.887 -6.894 -10.053 1.00 97.94 189 LEU A N 1
ATOM 1510 C CA . LEU A 1 189 ? 3.765 -6.431 -10.879 1.00 97.94 189 LEU A CA 1
ATOM 1511 C C . LEU A 1 189 ? 2.696 -7.527 -11.017 1.00 97.94 189 LEU A C 1
ATOM 1513 O O . LEU A 1 189 ? 1.513 -7.290 -10.765 1.00 97.94 189 LEU A O 1
ATOM 1517 N N . SER A 1 190 ? 3.123 -8.756 -11.320 1.00 98.19 190 SER A N 1
ATOM 1518 C CA . SER A 1 190 ? 2.237 -9.922 -11.435 1.00 98.19 190 SER A CA 1
ATOM 1519 C C . SER A 1 190 ? 1.545 -10.252 -10.109 1.00 98.19 190 SER A C 1
ATOM 1521 O O . SER A 1 190 ? 0.352 -10.562 -10.082 1.00 98.19 190 SER A O 1
ATOM 1523 N N . GLY A 1 191 ? 2.265 -10.137 -8.990 1.00 98.19 191 GLY A N 1
ATOM 1524 C CA . GLY A 1 191 ? 1.725 -10.317 -7.645 1.00 98.19 191 GLY A CA 1
ATOM 1525 C C . GLY A 1 191 ? 0.644 -9.286 -7.312 1.00 98.19 191 GLY A C 1
ATOM 1526 O O . GLY A 1 191 ? -0.411 -9.635 -6.784 1.00 98.19 191 GLY A O 1
ATOM 1527 N N . THR A 1 192 ? 0.834 -8.028 -7.709 1.00 98.38 192 THR A N 1
ATOM 1528 C CA . THR A 1 192 ? -0.182 -6.980 -7.521 1.00 98.38 192 THR A CA 1
ATOM 1529 C C . THR A 1 192 ? -1.489 -7.334 -8.236 1.00 98.38 192 THR A C 1
ATOM 1531 O O . THR A 1 192 ? -2.565 -7.272 -7.636 1.00 98.38 192 THR A O 1
ATOM 1534 N N . ILE A 1 193 ? -1.398 -7.772 -9.496 1.00 98.44 193 ILE A N 1
ATOM 1535 C CA . ILE A 1 193 ? -2.557 -8.203 -10.292 1.00 98.44 193 ILE A CA 1
ATOM 1536 C C . ILE A 1 193 ? -3.204 -9.442 -9.665 1.00 98.44 193 ILE A C 1
ATOM 1538 O O . ILE A 1 193 ? -4.419 -9.481 -9.487 1.00 98.44 193 ILE A O 1
ATOM 1542 N N . THR A 1 194 ? -2.402 -10.430 -9.268 1.00 98.38 194 THR A N 1
ATOM 1543 C CA . THR A 1 194 ? -2.879 -11.671 -8.638 1.00 98.38 194 THR A CA 1
ATOM 1544 C C . THR A 1 194 ? -3.674 -11.380 -7.367 1.00 98.38 194 THR A C 1
ATOM 1546 O O . THR A 1 194 ? -4.790 -11.878 -7.205 1.00 98.38 194 THR A O 1
ATOM 1549 N N . GLY A 1 195 ? -3.155 -10.510 -6.497 1.00 98.12 195 GLY A N 1
ATOM 1550 C CA . GLY A 1 195 ? -3.865 -10.080 -5.295 1.00 98.12 195 GLY A CA 1
ATOM 1551 C C . GLY A 1 195 ? -5.213 -9.432 -5.616 1.00 98.12 195 GLY A C 1
ATOM 1552 O O . GLY A 1 195 ? -6.215 -9.751 -4.977 1.00 98.12 195 GLY A O 1
ATOM 1553 N N . PHE A 1 196 ? -5.275 -8.594 -6.656 1.00 98.19 196 PHE A N 1
ATOM 1554 C CA . PHE A 1 196 ? -6.520 -7.945 -7.075 1.00 98.19 196 PHE A CA 1
ATOM 1555 C C . PHE A 1 196 ? -7.541 -8.962 -7.586 1.00 98.19 196 PHE A C 1
ATOM 1557 O O . PHE A 1 196 ? -8.705 -8.923 -7.183 1.00 98.19 196 PHE A O 1
ATOM 1564 N N . LEU A 1 197 ? -7.100 -9.903 -8.429 1.00 97.94 197 LEU A N 1
ATOM 1565 C CA . LEU A 1 197 ? -7.956 -10.945 -8.991 1.00 97.94 197 LEU A CA 1
ATOM 1566 C C . LEU A 1 197 ? -8.571 -11.830 -7.899 1.00 97.94 197 LEU A C 1
ATOM 1568 O O . LEU A 1 197 ? -9.756 -12.151 -7.976 1.00 97.94 197 LEU A O 1
ATOM 1572 N N . HIS A 1 198 ? -7.812 -12.177 -6.858 1.00 98.00 198 HIS A N 1
ATOM 1573 C CA . HIS A 1 198 ? -8.355 -12.913 -5.716 1.00 98.00 198 HIS A CA 1
ATOM 1574 C C . HIS A 1 198 ? -9.313 -12.067 -4.871 1.00 98.00 198 HIS A C 1
ATOM 1576 O O . HIS A 1 198 ? -10.386 -12.548 -4.497 1.00 98.00 198 HIS A O 1
ATOM 1582 N N . LEU A 1 199 ? -8.969 -10.805 -4.598 1.00 97.31 199 LEU A N 1
ATOM 1583 C CA . LEU A 1 199 ? -9.819 -9.905 -3.819 1.00 97.31 199 LEU A CA 1
ATOM 1584 C C . LEU A 1 199 ? -11.188 -9.692 -4.463 1.00 97.31 199 LEU A C 1
ATOM 1586 O O . LEU A 1 199 ? -12.194 -9.798 -3.768 1.00 97.31 199 LEU A O 1
ATOM 1590 N N . GLN A 1 200 ? -11.259 -9.447 -5.775 1.00 96.38 200 GLN A N 1
ATOM 1591 C CA . GLN A 1 200 ? -12.541 -9.192 -6.447 1.00 96.38 200 GLN A CA 1
ATOM 1592 C C . GLN A 1 200 ? -13.486 -10.404 -6.450 1.00 96.38 200 GLN A C 1
ATOM 1594 O O . GLN A 1 200 ? -14.700 -10.224 -6.549 1.00 96.38 200 GLN A O 1
ATOM 1599 N N . VAL A 1 201 ? -12.947 -11.625 -6.344 1.00 96.25 201 VAL A N 1
ATOM 1600 C CA . VAL A 1 201 ? -13.746 -12.855 -6.230 1.00 96.25 201 VAL A CA 1
ATOM 1601 C C . VAL A 1 201 ? -14.349 -12.970 -4.830 1.00 96.25 201 VAL A C 1
ATOM 1603 O O . VAL A 1 201 ? -15.506 -13.356 -4.692 1.00 96.25 201 VAL A O 1
ATOM 1606 N N . ILE A 1 202 ? -13.585 -12.615 -3.793 1.00 95.94 202 ILE A N 1
ATOM 1607 C CA . ILE A 1 202 ? -14.024 -12.708 -2.392 1.00 95.94 202 ILE A CA 1
ATOM 1608 C C . ILE A 1 202 ? -14.947 -11.533 -2.023 1.00 95.94 202 ILE A C 1
ATOM 1610 O O . ILE A 1 202 ? -15.950 -11.723 -1.340 1.00 95.94 202 ILE A O 1
ATOM 1614 N N . ALA A 1 203 ? -14.614 -10.322 -2.475 1.00 95.19 203 ALA A N 1
ATOM 1615 C CA . ALA A 1 203 ? -15.345 -9.086 -2.220 1.00 95.19 203 ALA A CA 1
ATOM 1616 C C . ALA A 1 203 ? -15.484 -8.264 -3.517 1.00 95.19 203 ALA A C 1
ATOM 1618 O O . ALA A 1 203 ? -14.636 -7.418 -3.815 1.00 95.19 203 ALA A O 1
ATOM 1619 N N . PRO A 1 204 ? -16.582 -8.436 -4.279 1.00 93.06 204 PRO A N 1
ATOM 1620 C CA . PRO A 1 204 ? -16.790 -7.739 -5.552 1.00 93.06 204 PRO A CA 1
ATOM 1621 C C . PRO A 1 204 ? -16.737 -6.207 -5.470 1.00 93.06 204 PRO A C 1
ATOM 1623 O O . PRO A 1 204 ? -16.413 -5.560 -6.467 1.00 93.06 204 PRO A O 1
ATOM 1626 N N . ALA A 1 205 ? -17.015 -5.630 -4.295 1.00 89.81 205 ALA A N 1
ATOM 1627 C CA . ALA A 1 205 ? -16.911 -4.194 -4.031 1.00 89.81 205 ALA A CA 1
ATOM 1628 C C . ALA A 1 205 ? -15.484 -3.640 -4.221 1.00 89.81 205 ALA A C 1
ATOM 1630 O O . ALA A 1 205 ? -15.327 -2.456 -4.499 1.00 89.81 205 ALA A O 1
ATOM 1631 N N . VAL A 1 206 ? -14.444 -4.483 -4.168 1.00 90.25 206 VAL A N 1
ATOM 1632 C CA . VAL A 1 206 ? -13.050 -4.087 -4.446 1.00 90.25 206 VAL A CA 1
ATOM 1633 C C . VAL A 1 206 ? -12.886 -3.488 -5.847 1.00 90.25 206 VAL A C 1
ATOM 1635 O O . VAL A 1 206 ? -12.040 -2.622 -6.043 1.00 90.25 206 VAL A O 1
ATOM 1638 N N . LYS A 1 207 ? -13.744 -3.858 -6.807 1.00 88.94 207 LYS A N 1
ATOM 1639 C CA . LYS A 1 207 ? -13.761 -3.268 -8.159 1.00 88.94 207 LYS A CA 1
ATOM 1640 C C . LYS A 1 207 ? -14.154 -1.788 -8.184 1.00 88.94 207 LYS A C 1
ATOM 1642 O O . LYS A 1 207 ? -13.957 -1.133 -9.197 1.00 88.94 207 LYS A O 1
ATOM 1647 N N . GLN A 1 208 ? -14.735 -1.279 -7.101 1.00 87.06 208 GLN A N 1
ATOM 1648 C CA . GLN A 1 208 ? -15.070 0.136 -6.945 1.00 87.06 208 GLN A CA 1
ATOM 1649 C C . GLN A 1 208 ? -13.995 0.897 -6.166 1.00 87.06 208 GLN A C 1
ATOM 1651 O O . GLN A 1 208 ? -14.049 2.118 -6.116 1.00 87.06 208 GLN A O 1
ATOM 1656 N N . SER A 1 209 ? -13.018 0.204 -5.571 1.00 88.69 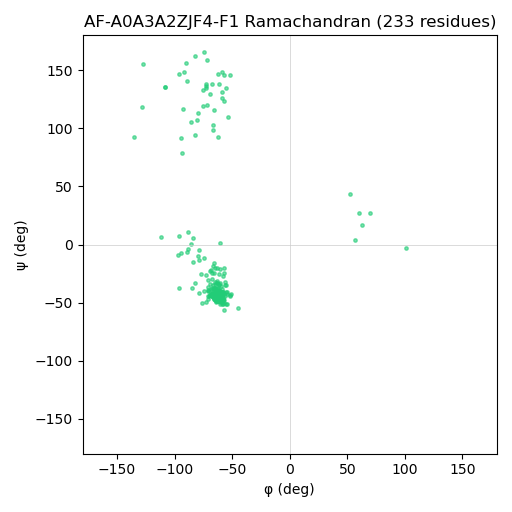209 SER A N 1
ATOM 1657 C CA . SER A 1 209 ? -11.926 0.846 -4.848 1.00 88.69 209 SER A CA 1
ATOM 1658 C C . SER A 1 209 ? -10.871 1.348 -5.824 1.00 88.69 209 SER A C 1
ATOM 1660 O O . SER A 1 209 ? -10.158 0.566 -6.460 1.00 88.69 209 SER A O 1
ATOM 1662 N N . SER A 1 210 ? -10.740 2.667 -5.889 1.00 84.75 210 SER A N 1
ATOM 1663 C CA . SER A 1 210 ? -9.744 3.372 -6.689 1.00 84.75 210 SER A CA 1
ATOM 1664 C C . SER A 1 210 ? -8.333 2.865 -6.428 1.00 84.75 210 SER A C 1
ATOM 1666 O O . SER A 1 210 ? -7.619 2.593 -7.382 1.00 84.75 210 SER A O 1
ATOM 1668 N N . ILE A 1 211 ? -7.943 2.649 -5.167 1.00 89.56 211 ILE A N 1
ATOM 1669 C CA . ILE A 1 211 ? -6.593 2.193 -4.806 1.00 89.56 211 ILE A CA 1
ATOM 1670 C C . ILE A 1 211 ? -6.307 0.798 -5.374 1.00 89.56 211 ILE A C 1
ATOM 1672 O O . ILE A 1 211 ? -5.260 0.578 -5.982 1.00 89.56 211 ILE A O 1
ATOM 1676 N N . PHE A 1 212 ? -7.219 -0.160 -5.188 1.00 93.56 212 PHE A N 1
ATOM 1677 C CA . PHE A 1 212 ? -7.003 -1.525 -5.672 1.00 93.56 212 PHE A CA 1
ATOM 1678 C C . PHE A 1 212 ? -6.993 -1.592 -7.201 1.00 93.56 212 PHE A C 1
ATOM 1680 O O . PHE A 1 212 ? -6.099 -2.215 -7.779 1.00 93.56 212 PHE A O 1
ATOM 1687 N N . VAL A 1 213 ? -7.940 -0.912 -7.852 1.00 92.94 213 VAL A N 1
ATOM 1688 C CA . VAL A 1 213 ? -8.034 -0.860 -9.316 1.00 92.94 213 VAL A CA 1
ATOM 1689 C C . VAL A 1 213 ? -6.825 -0.148 -9.918 1.00 92.94 213 VAL A C 1
ATOM 1691 O O . VAL A 1 213 ? -6.212 -0.678 -10.840 1.00 92.94 213 VAL A O 1
ATOM 1694 N N . GLN A 1 214 ? -6.433 1.009 -9.381 1.00 91.62 214 GLN A N 1
ATOM 1695 C CA . GLN A 1 214 ? -5.298 1.792 -9.873 1.00 91.62 214 GLN A CA 1
ATOM 1696 C C . GLN A 1 214 ? -3.992 1.001 -9.786 1.00 91.62 214 GLN A C 1
ATOM 1698 O O . GLN A 1 214 ? -3.249 0.953 -10.766 1.00 91.62 214 GLN A O 1
ATOM 1703 N N . ARG A 1 215 ? -3.724 0.328 -8.662 1.00 94.69 215 ARG A N 1
ATOM 1704 C CA . ARG A 1 215 ? -2.512 -0.491 -8.500 1.00 94.69 215 ARG A CA 1
ATOM 1705 C C . ARG A 1 215 ? -2.475 -1.669 -9.472 1.00 94.69 215 ARG A C 1
ATOM 1707 O O . ARG A 1 215 ? -1.442 -1.908 -10.102 1.00 94.69 215 ARG A O 1
ATOM 1714 N N . ALA A 1 216 ? -3.590 -2.386 -9.617 1.00 96.56 216 ALA A N 1
ATOM 1715 C CA . ALA A 1 216 ? -3.689 -3.521 -10.532 1.00 96.56 216 ALA A CA 1
ATOM 1716 C C . ALA A 1 216 ? -3.547 -3.087 -11.998 1.00 96.56 216 ALA A C 1
ATOM 1718 O O . ALA A 1 216 ? -2.774 -3.686 -12.742 1.00 96.56 216 ALA A O 1
ATOM 1719 N N . LEU A 1 217 ? -4.237 -2.013 -12.393 1.00 94.88 217 LEU A N 1
ATOM 1720 C CA . LEU A 1 217 ? -4.192 -1.472 -13.748 1.00 94.88 217 LEU A CA 1
ATOM 1721 C C . LEU A 1 217 ? -2.805 -0.923 -14.093 1.00 94.88 217 LEU A C 1
ATOM 1723 O O . LEU A 1 217 ? -2.270 -1.265 -15.141 1.00 94.88 217 LEU A O 1
ATOM 1727 N N . SER A 1 218 ? -2.199 -0.130 -13.202 1.00 94.19 218 SER A N 1
ATOM 1728 C CA . SER A 1 218 ? -0.831 0.380 -13.375 1.00 94.19 218 SER A CA 1
ATOM 1729 C C . SER A 1 218 ? 0.164 -0.768 -13.573 1.00 94.19 218 SER A C 1
ATOM 1731 O O . SER A 1 218 ? 0.976 -0.744 -14.499 1.00 94.19 218 SER A O 1
ATOM 1733 N N . SER A 1 219 ? 0.036 -1.829 -12.768 1.00 96.75 219 SER A N 1
ATOM 1734 C CA . SER A 1 219 ? 0.906 -3.003 -12.873 1.00 96.75 219 SER A CA 1
ATOM 1735 C C . SER A 1 219 ? 0.710 -3.767 -14.184 1.00 96.75 219 SER A C 1
ATOM 1737 O O . SER A 1 219 ? 1.687 -4.163 -14.815 1.00 96.75 219 SER A O 1
ATOM 1739 N N . ALA A 1 220 ? -0.542 -3.944 -14.618 1.00 97.44 220 ALA A N 1
ATOM 1740 C CA . ALA A 1 220 ? -0.867 -4.605 -15.880 1.00 97.44 220 ALA A CA 1
ATOM 1741 C C . ALA A 1 220 ? -0.337 -3.820 -17.085 1.00 97.44 220 ALA A C 1
ATOM 1743 O O . ALA A 1 220 ? 0.316 -4.398 -17.949 1.00 97.44 220 ALA A O 1
ATOM 1744 N N . LEU A 1 221 ? -0.553 -2.502 -17.107 1.00 95.44 221 LEU A N 1
ATOM 1745 C CA . LEU A 1 221 ? -0.043 -1.626 -18.161 1.00 95.44 221 LEU A CA 1
ATOM 1746 C C . LEU A 1 221 ? 1.482 -1.684 -18.241 1.00 95.44 221 LEU A C 1
ATOM 1748 O O . LEU A 1 221 ? 2.028 -1.804 -19.334 1.00 95.44 221 LEU A O 1
ATOM 1752 N N . MET A 1 222 ? 2.170 -1.663 -17.096 1.00 94.44 222 MET A N 1
ATOM 1753 C CA . MET A 1 222 ? 3.625 -1.773 -17.068 1.00 94.44 222 MET A CA 1
ATOM 1754 C C . MET A 1 222 ? 4.107 -3.091 -17.686 1.00 94.44 222 MET A C 1
ATOM 1756 O O . MET A 1 222 ? 4.971 -3.069 -18.560 1.00 94.44 222 MET A O 1
ATOM 1760 N N . LEU A 1 223 ? 3.506 -4.227 -17.314 1.00 94.50 223 LEU A N 1
ATOM 1761 C CA . LEU A 1 223 ? 3.841 -5.528 -17.906 1.00 94.50 223 LEU A CA 1
ATOM 1762 C C . LEU A 1 223 ? 3.608 -5.553 -19.421 1.00 94.50 223 LEU A C 1
ATOM 1764 O O . LEU A 1 223 ? 4.476 -6.020 -20.155 1.00 94.50 223 LEU A O 1
ATOM 1768 N N . CYS A 1 224 ? 2.484 -5.007 -19.895 1.00 92.81 224 CYS A N 1
ATOM 1769 C CA . CYS A 1 224 ? 2.205 -4.903 -21.328 1.00 92.81 224 CYS A CA 1
ATOM 1770 C C . CYS A 1 224 ? 3.278 -4.081 -22.053 1.00 92.81 224 CYS A C 1
ATOM 1772 O O . CYS A 1 224 ? 3.821 -4.533 -23.056 1.00 92.81 224 CYS A O 1
ATOM 1774 N N . THR A 1 225 ? 3.652 -2.915 -21.513 1.00 90.38 225 THR A N 1
ATOM 1775 C CA . THR A 1 225 ? 4.689 -2.075 -22.135 1.00 90.38 225 THR A CA 1
ATOM 1776 C C . THR A 1 225 ? 6.057 -2.756 -22.181 1.00 90.38 225 THR A C 1
ATOM 1778 O O . THR A 1 225 ? 6.812 -2.553 -23.129 1.00 90.38 225 THR A O 1
ATOM 1781 N N . MET A 1 226 ? 6.387 -3.582 -21.184 1.00 86.62 226 MET A N 1
ATOM 1782 C CA . MET A 1 226 ? 7.640 -4.338 -21.159 1.00 86.62 226 MET A CA 1
ATOM 1783 C C . MET A 1 226 ? 7.660 -5.457 -22.211 1.00 86.62 226 MET A C 1
ATOM 1785 O O . MET A 1 226 ? 8.684 -5.639 -22.871 1.00 86.62 226 MET A O 1
ATOM 1789 N N . ASP A 1 227 ? 6.544 -6.167 -22.405 1.00 79.88 227 ASP A N 1
ATOM 1790 C CA . ASP A 1 227 ? 6.399 -7.182 -23.460 1.00 79.88 227 ASP A CA 1
ATOM 1791 C C . ASP A 1 227 ? 6.492 -6.536 -24.854 1.00 79.88 227 ASP A C 1
ATOM 1793 O O . ASP A 1 227 ? 7.294 -6.963 -25.687 1.00 79.88 227 ASP A O 1
ATOM 1797 N N . ASP A 1 228 ? 5.794 -5.421 -25.080 1.00 75.94 228 ASP A N 1
ATOM 1798 C CA . ASP A 1 228 ? 5.843 -4.684 -26.350 1.00 75.94 228 ASP A CA 1
ATOM 1799 C C . ASP A 1 228 ? 7.258 -4.185 -26.691 1.00 75.94 228 ASP A C 1
ATOM 1801 O O . ASP A 1 228 ? 7.710 -4.302 -27.835 1.00 75.94 228 ASP A O 1
ATOM 1805 N N . LEU A 1 229 ? 8.000 -3.676 -25.701 1.00 70.62 229 LEU A N 1
ATOM 1806 C CA . LEU A 1 229 ? 9.403 -3.279 -25.868 1.00 70.62 229 LEU A CA 1
ATOM 1807 C C . LEU A 1 229 ? 10.319 -4.469 -26.178 1.00 70.62 229 LEU A C 1
ATOM 1809 O O . LEU A 1 229 ? 11.310 -4.303 -26.886 1.00 70.62 229 LEU A O 1
ATOM 1813 N N . SER A 1 230 ? 10.016 -5.662 -25.664 1.00 72.44 230 SER A N 1
ATOM 1814 C CA . SER A 1 230 ? 10.793 -6.867 -25.970 1.00 72.44 230 SER A CA 1
ATOM 1815 C C . SER A 1 230 ? 10.572 -7.348 -27.408 1.00 72.44 230 SER A C 1
ATOM 1817 O O . SER A 1 230 ? 11.524 -7.756 -28.069 1.00 72.44 230 SER A O 1
ATOM 1819 N N . ARG A 1 231 ? 9.343 -7.215 -27.927 1.00 68.88 231 ARG A N 1
ATOM 1820 C CA . ARG A 1 231 ? 8.964 -7.631 -29.289 1.00 68.88 231 ARG A CA 1
ATOM 1821 C C . ARG A 1 231 ? 9.431 -6.667 -30.378 1.00 68.88 231 ARG A C 1
ATOM 1823 O O . ARG A 1 231 ? 9.569 -7.070 -31.527 1.00 68.88 231 ARG A O 1
ATOM 1830 N N . THR A 1 232 ? 9.638 -5.395 -30.036 1.00 67.62 232 THR A N 1
ATOM 1831 C CA . THR A 1 232 ? 9.982 -4.327 -30.992 1.00 67.62 232 THR A CA 1
ATOM 1832 C C . THR A 1 232 ? 11.487 -4.070 -31.130 1.00 67.62 232 THR A C 1
ATOM 1834 O O . THR A 1 232 ? 11.886 -3.313 -32.017 1.00 67.62 232 THR A O 1
ATOM 1837 N N . ARG A 1 233 ? 12.347 -4.693 -30.306 1.00 49.19 233 ARG A N 1
ATOM 1838 C CA . ARG A 1 233 ? 13.810 -4.591 -30.460 1.00 49.19 233 ARG A CA 1
ATOM 1839 C C . ARG A 1 233 ? 14.277 -5.384 -31.695 1.00 49.19 233 ARG A C 1
ATOM 1841 O O . ARG A 1 233 ? 14.057 -6.593 -31.730 1.00 49.19 233 ARG A O 1
ATOM 1848 N N . PRO A 1 234 ? 14.922 -4.745 -32.692 1.00 46.06 234 PRO A N 1
ATOM 1849 C CA . PRO A 1 234 ? 15.547 -5.472 -33.790 1.00 46.06 234 PRO A CA 1
ATOM 1850 C C . PRO A 1 234 ? 16.739 -6.281 -33.254 1.00 46.06 234 PRO A C 1
ATOM 1852 O O . PRO A 1 234 ? 17.479 -5.786 -32.401 1.00 46.06 234 PRO A O 1
ATOM 1855 N N . VAL A 1 235 ? 16.861 -7.524 -33.735 1.00 43.19 235 VAL A N 1
ATOM 1856 C CA . VAL A 1 235 ? 17.980 -8.451 -33.473 1.00 43.19 235 VAL A CA 1
ATOM 1857 C C . VAL A 1 235 ? 19.291 -7.876 -33.994 1.00 43.19 235 VAL A C 1
ATOM 1859 O O . VAL A 1 235 ? 19.273 -7.327 -35.120 1.00 43.19 235 VAL A O 1
#

Foldseek 3Di:
DLVVLQLCLLVVVLVVSVVVLVVLVVVLVVVVLLPDDPPPDDPVVVVVSVVSVLSSLLVQLLSCLLVLHQDPDDRDDDPPDPDPAADELSRLSSLLSVLSNVLSNCCVPDPVSQDDPVNLCVSVVSNVVNQVRHDPLLNDVVPQPDLVSNLSNLVSQLSSLLSNLSSLVN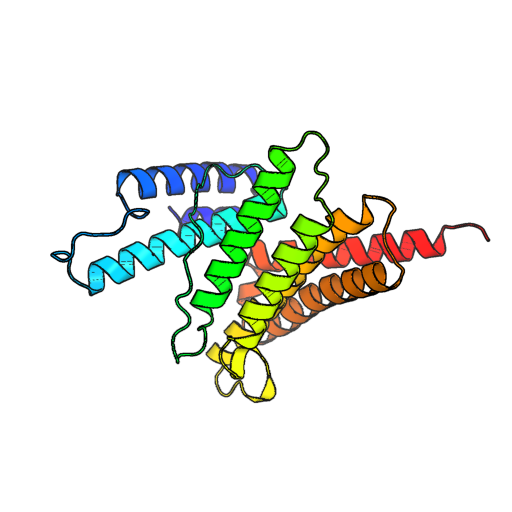VVVVVPDDPVSVVSNLVSLVSNLVSLVSNCVSPVCSCSGSSSCSSNVVSVVVVVVVVVVVVPDDD

Solvent-accessible surface area (backbone atoms only — not comparable to full-atom values): 12852 Å² total; per-residue (Å²): 96,67,71,56,24,52,53,32,35,43,68,70,39,64,67,61,17,47,56,44,43,57,50,41,50,51,53,39,53,76,70,46,35,83,50,89,74,64,90,86,53,57,68,71,59,54,50,52,39,46,51,54,39,51,52,50,48,43,54,50,20,51,53,22,51,74,67,74,36,75,67,90,76,83,76,77,80,76,80,77,70,92,55,102,64,62,38,49,69,69,54,50,49,50,54,52,26,50,51,34,43,48,54,28,43,50,44,65,70,38,92,83,41,76,70,51,72,66,57,49,51,52,52,54,48,52,56,49,52,49,52,70,45,32,34,67,33,64,72,34,73,89,63,32,89,43,73,65,44,45,48,49,23,30,50,49,47,18,54,53,20,43,52,51,24,58,49,38,55,52,49,59,70,68,77,77,58,52,74,68,52,52,53,49,30,53,49,17,29,51,38,15,35,52,19,44,60,54,38,37,72,79,41,61,68,46,74,55,34,39,69,56,45,49,51,24,50,54,28,50,52,51,53,50,54,53,51,53,55,62,73,68,55,82,130

Radius of gyration: 18.44 Å; Cα contacts (8 Å, |Δi|>4): 240; chains: 1; bounding box: 40×43×65 Å

Sequence (235 aa):
MLVIADVMANSHDAGVAWCFEGLTIRLAQSLGLHLDQPLSTPDSLQRLRKEIWWRIVWQESSLALAFDRPSTLQVQRTIITPGTNELSYNDCMKTICEIGLEIVRERSTRGAGQFTLEDISRFLGALNEMTQEAAPYLKDATLCHTTKARLEYWSLYLHRSYVNAELYRSLLRDRSSSPDDLDAYVRCLSGTITGFLHLQVIAPAVKQSSIFVQRALSSALMLCTMDDLSRTRPV

pLDDT: mean 86.83, std 11.63, range [43.19, 98.5]